Protein AF-A0A832GW85-F1 (afdb_monomer_lite)

pLDDT: mean 90.58, std 8.76, range [36.03, 98.5]

Structure (mmCIF, N/CA/C/O backbone):
data_AF-A0A832GW85-F1
#
_entry.id   AF-A0A832GW85-F1
#
loop_
_atom_site.group_PDB
_atom_site.id
_atom_site.type_symbol
_atom_site.label_atom_id
_atom_site.label_alt_id
_atom_site.label_comp_id
_atom_site.label_asym_id
_atom_site.label_entity_id
_atom_site.label_seq_id
_atom_site.pdbx_PDB_ins_code
_atom_site.Cartn_x
_atom_site.Cartn_y
_atom_site.Cartn_z
_atom_site.occupancy
_atom_site.B_iso_or_equiv
_atom_site.auth_seq_id
_atom_site.auth_comp_id
_atom_site.auth_asym_id
_atom_site.auth_atom_id
_atom_site.pdbx_PDB_model_num
ATOM 1 N N . MET A 1 1 ? -19.055 -14.641 -0.182 1.00 70.56 1 MET A N 1
ATOM 2 C CA . MET A 1 1 ? -17.658 -14.665 0.266 1.00 70.56 1 MET A CA 1
ATOM 3 C C . MET A 1 1 ? -16.767 -14.085 -0.813 1.00 70.56 1 MET A C 1
ATOM 5 O O . MET A 1 1 ? -16.588 -14.715 -1.852 1.00 70.56 1 MET A O 1
ATOM 9 N N . LYS A 1 2 ? -16.262 -12.866 -0.607 1.00 87.75 2 LYS A N 1
ATOM 10 C CA . LYS A 1 2 ? -15.320 -12.227 -1.538 1.00 87.75 2 LYS A CA 1
ATOM 11 C C . LYS A 1 2 ? -13.900 -12.732 -1.249 1.00 87.75 2 LYS A C 1
ATOM 13 O O . LYS A 1 2 ? -13.371 -12.476 -0.167 1.00 87.75 2 LYS A O 1
ATOM 18 N N . ARG A 1 3 ? -13.300 -13.453 -2.202 1.00 92.88 3 ARG A N 1
ATOM 19 C CA . ARG A 1 3 ? -11.938 -14.012 -2.124 1.00 92.88 3 ARG A CA 1
ATOM 20 C C . ARG A 1 3 ? -11.048 -13.356 -3.175 1.00 92.88 3 ARG A C 1
ATOM 22 O O . ARG A 1 3 ? -11.489 -13.171 -4.303 1.00 92.88 3 ARG A O 1
ATOM 29 N N . ALA A 1 4 ? -9.798 -13.066 -2.837 1.00 94.50 4 ALA A N 1
ATOM 30 C CA . ALA A 1 4 ? -8.800 -12.541 -3.760 1.00 94.50 4 ALA A CA 1
ATOM 31 C C . ALA A 1 4 ? -7.525 -13.373 -3.676 1.00 94.50 4 ALA A C 1
ATOM 33 O O . ALA A 1 4 ? -7.127 -13.809 -2.593 1.00 94.50 4 ALA A O 1
ATOM 34 N N . VAL A 1 5 ? -6.873 -13.568 -4.819 1.00 94.75 5 VAL A N 1
ATOM 35 C CA . VAL A 1 5 ? -5.556 -14.204 -4.888 1.00 94.75 5 VAL A CA 1
ATOM 36 C C . VAL A 1 5 ? -4.570 -13.194 -5.438 1.00 94.75 5 VAL A C 1
ATOM 38 O O . VAL A 1 5 ? -4.743 -12.690 -6.547 1.00 94.75 5 VAL A O 1
ATOM 41 N N . VAL A 1 6 ? -3.544 -12.889 -4.650 1.00 94.94 6 VAL A N 1
ATOM 42 C CA . VAL A 1 6 ? -2.533 -11.890 -4.979 1.00 94.94 6 VAL A CA 1
ATOM 43 C C . VAL A 1 6 ? -1.214 -12.585 -5.264 1.00 94.94 6 VAL A C 1
ATOM 45 O O . VAL A 1 6 ? -0.703 -13.292 -4.403 1.00 94.94 6 VAL A O 1
ATOM 48 N N . GLY A 1 7 ? -0.639 -12.346 -6.438 1.00 93.00 7 GLY A N 1
ATOM 49 C CA . GLY A 1 7 ? 0.708 -12.806 -6.777 1.00 93.00 7 GLY A CA 1
ATOM 50 C C . GLY A 1 7 ? 1.582 -11.676 -7.295 1.00 93.00 7 GLY A C 1
ATOM 51 O O . GLY A 1 7 ? 1.091 -10.677 -7.822 1.00 93.00 7 GLY A O 1
ATOM 52 N N . VAL A 1 8 ? 2.896 -11.832 -7.153 1.00 92.44 8 VAL A N 1
ATOM 53 C CA . VAL A 1 8 ? 3.874 -10.898 -7.722 1.00 92.44 8 VAL A CA 1
ATOM 54 C C . VAL A 1 8 ? 4.277 -11.368 -9.110 1.00 92.44 8 VAL A C 1
ATOM 56 O O . VAL A 1 8 ? 4.759 -12.489 -9.281 1.00 92.44 8 VAL A O 1
ATOM 59 N N . LEU A 1 9 ? 4.128 -10.483 -10.089 1.00 89.69 9 LEU A N 1
ATOM 60 C CA . LEU A 1 9 ? 4.504 -10.734 -11.468 1.00 89.69 9 LEU A CA 1
ATOM 61 C C . LEU A 1 9 ? 6.018 -10.575 -11.650 1.00 89.69 9 LEU A C 1
ATOM 63 O O . LEU A 1 9 ? 6.611 -9.565 -11.266 1.00 89.69 9 LEU A O 1
ATOM 67 N N . GLY A 1 10 ? 6.637 -11.596 -12.237 1.00 86.81 10 GLY A N 1
ATOM 68 C CA . GLY A 1 10 ? 8.021 -11.565 -12.692 1.00 86.81 10 GLY A CA 1
ATOM 69 C C . GLY A 1 10 ? 8.113 -11.083 -14.138 1.00 86.81 10 GLY A C 1
ATOM 70 O O . GLY A 1 10 ? 7.294 -10.289 -14.603 1.00 86.81 10 GLY A O 1
ATOM 71 N N . ARG A 1 11 ? 9.113 -11.580 -14.871 1.00 85.00 11 ARG A N 1
ATOM 72 C CA . ARG A 1 11 ? 9.184 -11.353 -16.319 1.00 85.00 11 ARG A CA 1
ATOM 73 C C . ARG A 1 11 ? 7.939 -11.933 -16.990 1.00 85.00 11 ARG A C 1
ATOM 75 O O . ARG A 1 11 ? 7.465 -12.973 -16.570 1.00 85.00 11 ARG A O 1
ATOM 82 N N . LEU A 1 12 ? 7.419 -11.267 -18.019 1.00 79.00 12 LEU A N 1
ATOM 83 C CA . LEU A 1 12 ? 6.172 -11.664 -18.690 1.00 79.00 12 LEU A CA 1
ATOM 84 C C . LEU A 1 12 ? 6.321 -12.914 -19.578 1.00 79.00 12 LEU A C 1
ATOM 86 O O . LEU A 1 12 ? 5.323 -13.479 -20.015 1.00 79.00 12 LEU A O 1
ATOM 90 N N . ASP A 1 13 ? 7.553 -13.325 -19.864 1.00 77.44 13 ASP A N 1
ATOM 91 C CA . ASP A 1 13 ? 7.911 -14.514 -20.626 1.00 77.44 13 ASP A CA 1
ATOM 92 C C . ASP A 1 13 ? 8.259 -15.699 -19.708 1.00 77.44 13 ASP A C 1
ATOM 94 O O . ASP A 1 13 ? 8.599 -15.535 -18.540 1.00 77.44 13 ASP A O 1
ATOM 98 N N . GLY A 1 14 ? 8.181 -16.920 -20.246 1.00 77.75 14 GLY A N 1
ATOM 99 C CA . GLY A 1 14 ? 8.647 -18.130 -19.555 1.00 77.75 14 GLY A CA 1
ATOM 100 C C . GLY A 1 14 ? 7.620 -18.844 -18.671 1.00 77.75 14 GLY A C 1
ATOM 101 O O . GLY A 1 14 ? 7.932 -19.903 -18.134 1.00 77.75 14 GLY A O 1
ATOM 102 N N . TYR A 1 15 ? 6.391 -18.334 -18.554 1.00 84.44 15 TYR A N 1
ATOM 103 C CA . TYR A 1 15 ? 5.314 -19.051 -17.868 1.00 84.44 15 TYR A CA 1
ATOM 104 C C . TYR A 1 15 ? 4.695 -20.125 -18.769 1.00 84.44 15 TYR A C 1
ATOM 106 O O . TYR A 1 15 ? 4.048 -19.813 -19.773 1.00 84.44 15 TYR A O 1
ATOM 114 N N . ALA A 1 16 ? 4.871 -21.391 -18.396 1.00 85.94 16 ALA A N 1
ATOM 115 C CA . ALA A 1 16 ? 4.188 -22.517 -19.021 1.00 85.94 16 ALA A CA 1
ATOM 116 C C . ALA A 1 16 ? 2.797 -22.731 -18.401 1.00 85.94 16 ALA A C 1
ATOM 118 O O . ALA A 1 16 ? 2.559 -22.379 -17.249 1.00 85.94 16 ALA A O 1
ATOM 119 N N . GLU A 1 17 ? 1.880 -23.327 -19.164 1.00 89.50 17 GLU A N 1
ATOM 120 C CA . GLU A 1 17 ? 0.622 -23.840 -18.610 1.00 89.50 17 GLU A CA 1
ATOM 121 C C . GLU A 1 17 ? 0.911 -24.949 -17.593 1.00 89.50 17 GLU A C 1
ATOM 123 O O . GLU A 1 17 ? 1.606 -25.918 -17.907 1.00 89.50 17 GLU A O 1
ATOM 128 N N . ALA A 1 18 ? 0.357 -24.813 -16.391 1.00 91.44 18 ALA A N 1
ATOM 129 C CA . ALA A 1 18 ? 0.528 -25.749 -15.293 1.00 91.44 18 ALA A CA 1
ATOM 130 C C . ALA A 1 18 ? -0.828 -26.152 -14.694 1.00 91.44 18 ALA A C 1
ATOM 132 O O . ALA A 1 18 ? -1.824 -25.431 -14.793 1.00 91.44 18 ALA A O 1
ATOM 133 N N . VAL A 1 19 ? -0.858 -27.327 -14.067 1.00 93.50 19 VAL A N 1
ATOM 134 C CA . VAL A 1 19 ? -1.974 -27.804 -13.247 1.00 93.50 19 VAL A CA 1
ATOM 135 C C . VAL A 1 19 ? -1.586 -27.620 -11.786 1.00 93.50 19 VAL A C 1
ATOM 137 O O . VAL A 1 19 ? -0.684 -28.292 -11.291 1.00 93.50 19 VAL A O 1
ATOM 140 N N . TYR A 1 20 ? -2.259 -26.713 -11.097 1.00 93.75 20 TYR A N 1
ATOM 141 C CA . TYR A 1 20 ? -2.115 -26.492 -9.666 1.00 93.75 20 TYR A CA 1
ATOM 142 C C . TYR A 1 20 ? -3.126 -27.357 -8.924 1.00 93.75 20 TYR A C 1
ATOM 144 O O . TYR A 1 20 ? -4.322 -27.279 -9.194 1.00 93.75 20 TYR A O 1
ATOM 152 N N . GLU A 1 21 ? -2.653 -28.177 -7.996 1.00 94.31 21 GLU A N 1
ATOM 153 C CA . GLU A 1 21 ? -3.508 -28.952 -7.106 1.00 94.31 21 GLU A CA 1
ATOM 154 C C . GLU A 1 21 ? -3.624 -28.226 -5.765 1.00 94.31 21 GLU A C 1
ATOM 156 O O . GLU A 1 21 ? -2.653 -28.166 -5.011 1.00 94.31 21 GLU A O 1
ATOM 161 N N . VAL A 1 22 ? -4.790 -27.644 -5.481 1.00 93.00 22 VAL A N 1
ATOM 162 C CA . VAL A 1 22 ? -5.058 -26.876 -4.256 1.00 93.00 22 VAL A CA 1
ATOM 163 C C . VAL A 1 22 ? -6.169 -27.572 -3.482 1.00 93.00 22 VAL A C 1
ATOM 165 O O . VAL A 1 22 ? -7.267 -27.744 -3.999 1.00 93.00 22 VAL A O 1
ATOM 168 N N . GLU A 1 23 ? -5.884 -28.015 -2.253 1.00 89.50 23 GLU A N 1
ATOM 169 C CA . GLU A 1 23 ? -6.865 -28.703 -1.389 1.00 89.50 23 GLU A CA 1
ATOM 170 C C . GLU A 1 23 ? -7.596 -29.873 -2.100 1.00 89.50 23 GLU A C 1
ATOM 172 O O . GLU A 1 23 ? -8.789 -30.102 -1.906 1.00 89.50 23 GLU A O 1
ATOM 177 N N . GLY A 1 24 ? -6.875 -30.615 -2.954 1.00 89.12 24 GLY A N 1
ATOM 178 C CA . GLY A 1 24 ? -7.396 -31.762 -3.711 1.00 89.12 24 GLY A CA 1
ATOM 179 C C . GLY A 1 24 ? -8.185 -31.412 -4.980 1.00 89.12 24 GLY A C 1
ATOM 180 O O . GLY A 1 24 ? -8.750 -32.307 -5.608 1.00 89.12 24 GLY A O 1
ATOM 181 N N . ARG A 1 25 ? -8.234 -30.134 -5.379 1.00 92.06 25 ARG A N 1
ATOM 182 C CA . ARG A 1 25 ? -8.852 -29.670 -6.631 1.00 92.06 25 ARG A CA 1
ATOM 183 C C . ARG A 1 25 ? -7.801 -29.242 -7.641 1.00 92.06 25 ARG A C 1
ATOM 185 O O . ARG A 1 25 ? -6.748 -28.732 -7.275 1.00 92.06 25 ARG A O 1
ATOM 192 N N . GLU A 1 26 ? -8.096 -29.449 -8.919 1.00 93.81 26 GLU A N 1
ATOM 193 C CA . GLU A 1 26 ? -7.209 -29.078 -10.019 1.00 93.81 26 GLU A CA 1
ATOM 194 C C . GLU A 1 26 ? -7.601 -27.739 -10.633 1.00 93.81 26 GLU A C 1
ATOM 196 O O . GLU A 1 26 ? -8.739 -27.541 -11.054 1.00 93.81 26 GLU A O 1
ATOM 201 N N . HIS A 1 27 ? -6.615 -26.862 -10.785 1.00 92.94 27 HIS A N 1
ATOM 202 C CA . HIS A 1 27 ? -6.770 -25.561 -11.420 1.00 92.94 27 HIS A CA 1
ATOM 203 C C . HIS A 1 27 ? -5.712 -25.414 -12.500 1.00 92.94 27 HIS A C 1
ATOM 205 O O . HIS A 1 27 ? -4.531 -25.662 -12.264 1.00 92.94 27 HIS A O 1
ATOM 211 N N . ARG A 1 28 ? -6.120 -25.009 -13.700 1.00 91.69 28 ARG A N 1
ATOM 212 C CA . ARG A 1 28 ? -5.204 -24.856 -14.832 1.00 91.69 28 ARG A CA 1
ATOM 213 C C . ARG A 1 28 ? -4.932 -23.390 -15.103 1.00 91.69 28 ARG A C 1
ATOM 215 O O . ARG A 1 28 ? -5.855 -22.578 -15.105 1.00 91.69 28 ARG A O 1
ATOM 222 N N . GLY A 1 29 ? -3.670 -23.068 -15.334 1.00 89.94 29 GLY A N 1
ATOM 223 C CA . GLY A 1 29 ? -3.264 -21.747 -15.780 1.00 89.94 29 GLY A CA 1
ATOM 224 C C . GLY A 1 29 ? -1.755 -21.569 -15.741 1.00 89.94 29 GLY A C 1
ATOM 225 O O . GLY A 1 29 ? -1.012 -22.419 -15.256 1.00 89.94 29 GLY A O 1
ATOM 226 N N . ARG A 1 30 ? -1.294 -20.424 -16.238 1.00 89.44 30 ARG A N 1
ATOM 227 C CA . ARG A 1 30 ? 0.134 -20.056 -16.248 1.00 89.44 30 ARG A CA 1
ATOM 228 C C . ARG A 1 30 ? 0.640 -19.447 -14.942 1.00 89.44 30 ARG A C 1
ATOM 230 O O . ARG A 1 30 ? 1.842 -19.346 -14.728 1.00 89.44 30 ARG A O 1
ATOM 237 N N . LEU A 1 31 ? -0.285 -18.966 -14.118 1.00 90.12 31 LEU A N 1
ATOM 238 C CA . LEU A 1 31 ? -0.034 -18.317 -12.837 1.00 90.12 31 LEU A CA 1
ATOM 239 C C . LEU A 1 31 ? -1.110 -18.776 -11.861 1.00 90.12 31 LEU A C 1
ATOM 241 O O . LEU A 1 31 ? -2.289 -18.795 -12.224 1.00 90.12 31 LEU A O 1
ATOM 245 N N . LEU A 1 32 ? -0.730 -19.068 -10.619 1.00 90.94 32 LEU A N 1
ATOM 246 C CA . LEU A 1 32 ? -1.674 -19.524 -9.602 1.00 90.94 32 LEU A CA 1
ATOM 247 C C . LEU A 1 32 ? -2.826 -18.523 -9.357 1.00 90.94 32 LEU A C 1
ATOM 249 O O . LEU A 1 32 ? -3.975 -18.967 -9.359 1.00 90.94 32 LEU A O 1
ATOM 253 N N . PRO A 1 33 ? -2.597 -17.193 -9.234 1.00 92.50 33 PRO A N 1
ATOM 254 C CA . PRO A 1 33 ? -3.690 -16.229 -9.108 1.00 92.50 33 PRO A CA 1
ATOM 255 C C . PRO A 1 33 ? -4.710 -16.306 -10.243 1.00 92.50 33 PRO A C 1
ATOM 257 O O . PRO A 1 33 ? -5.908 -16.200 -10.001 1.00 92.50 33 PRO A O 1
ATOM 260 N N . LEU A 1 34 ? -4.247 -16.527 -11.476 1.00 91.38 34 LEU A N 1
ATOM 261 C CA . LEU A 1 34 ? -5.120 -16.634 -12.645 1.00 91.38 34 LEU A CA 1
ATOM 262 C C . LEU A 1 34 ? -5.850 -17.979 -12.691 1.00 91.38 34 LEU A C 1
ATOM 264 O O . LEU A 1 34 ? -7.020 -18.017 -13.057 1.00 91.38 34 LEU A O 1
ATOM 268 N N . ALA A 1 35 ? -5.189 -19.067 -12.292 1.00 91.00 35 ALA A N 1
ATOM 269 C CA . ALA A 1 35 ? -5.801 -20.390 -12.225 1.00 91.00 35 ALA A CA 1
ATOM 270 C C . ALA A 1 35 ? -6.932 -20.439 -11.181 1.00 91.00 35 ALA A C 1
ATOM 272 O O . ALA A 1 35 ? -8.002 -20.983 -11.445 1.00 91.00 35 ALA A O 1
ATOM 273 N N . LEU A 1 36 ? -6.728 -19.813 -10.016 1.00 89.38 36 LEU A N 1
ATOM 274 C CA . LEU A 1 36 ? -7.733 -19.742 -8.950 1.00 89.38 36 LEU A CA 1
ATOM 275 C C . LEU A 1 36 ? -8.872 -18.754 -9.247 1.00 89.38 36 LEU A C 1
ATOM 277 O O . LEU A 1 36 ? -9.948 -18.869 -8.659 1.00 89.38 36 LEU A O 1
ATOM 281 N N . ALA A 1 37 ? -8.686 -17.824 -10.187 1.00 85.94 37 ALA A N 1
ATOM 282 C CA . ALA A 1 37 ? -9.747 -16.910 -10.604 1.00 85.94 37 ALA A CA 1
ATOM 283 C C . ALA A 1 37 ? -10.946 -17.623 -11.245 1.00 85.94 37 ALA A C 1
ATOM 285 O O . ALA A 1 37 ? -12.078 -17.150 -11.146 1.00 85.94 37 ALA A O 1
ATOM 286 N N . ALA A 1 38 ? -10.716 -18.787 -11.862 1.00 75.06 38 ALA A N 1
ATOM 287 C CA . ALA A 1 38 ? -11.771 -19.607 -12.454 1.00 75.06 38 ALA A CA 1
ATOM 288 C C . ALA A 1 38 ? -12.811 -20.095 -11.423 1.00 75.06 38 ALA A C 1
ATOM 290 O O . ALA A 1 38 ? -13.932 -20.420 -11.801 1.00 75.06 38 ALA A O 1
ATOM 291 N N . GLU A 1 39 ? -12.474 -20.095 -10.129 1.00 76.00 39 GLU A N 1
ATOM 292 C CA . GLU A 1 39 ? -13.384 -20.459 -9.035 1.00 76.00 39 GLU A CA 1
ATOM 293 C C . GLU A 1 39 ? -14.040 -19.249 -8.348 1.00 76.00 39 GLU A C 1
ATOM 295 O O . GLU A 1 39 ? -14.556 -19.354 -7.236 1.00 76.00 39 GLU A O 1
ATOM 300 N N . GLY A 1 40 ? -14.025 -18.082 -8.997 1.00 82.56 40 GLY A N 1
ATOM 301 C CA . GLY A 1 40 ? -14.671 -16.872 -8.487 1.00 82.56 40 GLY A CA 1
ATOM 302 C C . GLY A 1 40 ? -13.815 -16.053 -7.521 1.00 82.56 40 GLY A C 1
ATOM 303 O O . GLY A 1 40 ? -14.327 -15.115 -6.910 1.00 82.56 40 GLY A O 1
ATOM 304 N N . ALA A 1 41 ? -12.522 -16.369 -7.385 1.00 89.12 41 ALA A N 1
ATOM 305 C CA . ALA A 1 41 ? -11.583 -15.481 -6.713 1.00 89.12 41 ALA A CA 1
ATOM 306 C C . ALA A 1 41 ? -11.188 -14.310 -7.628 1.00 89.12 41 ALA A C 1
ATOM 308 O O . ALA A 1 41 ? -11.036 -14.473 -8.835 1.00 89.12 41 ALA A O 1
ATOM 309 N N . GLU A 1 42 ? -10.975 -13.127 -7.063 1.00 92.44 42 GLU A N 1
ATOM 310 C CA . GLU A 1 42 ? -10.472 -11.970 -7.800 1.00 92.44 42 GLU A CA 1
ATOM 311 C C . GLU A 1 42 ? -8.944 -12.084 -7.976 1.00 92.44 42 GLU A C 1
ATOM 313 O O . GLU A 1 42 ? -8.213 -12.057 -6.978 1.00 92.44 42 GLU A O 1
ATOM 318 N N . PRO A 1 43 ? -8.424 -12.217 -9.213 1.00 93.44 43 PRO A N 1
ATOM 319 C CA . PRO A 1 43 ? -6.989 -12.262 -9.444 1.00 93.44 43 PRO A CA 1
ATOM 320 C C . PRO A 1 43 ? -6.398 -10.858 -9.376 1.00 93.44 43 PRO A C 1
ATOM 322 O O . PRO A 1 43 ? -6.779 -9.962 -10.139 1.00 93.44 43 PRO A O 1
ATOM 325 N N . LEU A 1 44 ? -5.405 -10.691 -8.510 1.00 94.50 44 LEU A N 1
ATOM 326 C CA . LEU A 1 44 ? -4.641 -9.463 -8.387 1.00 94.50 44 LEU A CA 1
ATOM 327 C C . LEU A 1 44 ? -3.159 -9.748 -8.623 1.00 94.50 44 LEU A C 1
ATOM 329 O O . LEU A 1 44 ? -2.562 -10.633 -8.014 1.00 94.50 44 LEU A O 1
ATOM 333 N N . LEU A 1 45 ? -2.553 -8.979 -9.519 1.00 94.00 45 LEU A N 1
ATOM 334 C CA . LEU A 1 45 ? -1.146 -9.100 -9.865 1.00 94.00 45 LEU A CA 1
ATOM 335 C C . LEU A 1 45 ? -0.407 -7.833 -9.453 1.00 94.00 45 LEU A C 1
ATOM 337 O O . LEU A 1 45 ? -0.705 -6.737 -9.925 1.00 94.00 45 LEU A O 1
ATOM 341 N N . VAL A 1 46 ? 0.585 -7.996 -8.586 1.00 94.69 46 VAL A N 1
ATOM 342 C CA . VAL A 1 46 ? 1.526 -6.936 -8.234 1.00 94.69 46 VAL A CA 1
ATOM 343 C C . VAL A 1 46 ? 2.630 -6.931 -9.283 1.00 94.69 46 VAL A C 1
ATOM 345 O O . VAL A 1 46 ? 3.444 -7.850 -9.336 1.00 94.69 46 VAL A O 1
ATOM 348 N N . ALA A 1 47 ? 2.650 -5.910 -10.131 1.00 93.88 47 ALA A N 1
ATOM 349 C CA . ALA A 1 47 ? 3.602 -5.763 -11.220 1.00 93.88 47 ALA A CA 1
ATOM 350 C C . ALA A 1 47 ? 4.651 -4.694 -10.871 1.00 93.88 47 ALA A C 1
ATOM 352 O O . ALA A 1 47 ? 4.307 -3.519 -10.738 1.00 93.88 47 ALA A O 1
ATOM 353 N N . PRO A 1 48 ? 5.931 -5.059 -10.712 1.00 94.50 48 PRO A N 1
ATOM 354 C CA . PRO A 1 48 ? 6.987 -4.087 -10.458 1.00 94.50 48 PRO A CA 1
ATOM 355 C C . PRO A 1 48 ? 7.155 -3.074 -11.593 1.00 94.50 48 PRO A C 1
ATOM 357 O O . PRO A 1 48 ? 7.122 -3.447 -12.767 1.00 94.50 48 PRO A O 1
ATOM 360 N N . GLU A 1 49 ? 7.457 -1.814 -11.264 1.00 94.75 49 GLU A N 1
ATOM 361 C CA . GLU A 1 49 ? 7.797 -0.796 -12.271 1.00 94.75 49 GLU A CA 1
ATOM 362 C C . GLU A 1 49 ? 8.991 -1.196 -13.137 1.00 94.75 49 GLU A C 1
ATOM 364 O O . GLU A 1 49 ? 9.097 -0.771 -14.285 1.00 94.75 49 GLU A O 1
ATOM 369 N N . SER A 1 50 ? 9.878 -2.045 -12.615 1.00 93.44 50 SER A N 1
ATOM 370 C CA . SER A 1 50 ? 11.022 -2.559 -13.360 1.00 93.44 50 SER A CA 1
ATOM 371 C C . SER A 1 50 ? 10.634 -3.359 -14.599 1.00 93.44 50 SER A C 1
ATOM 373 O O . SER A 1 50 ? 11.435 -3.438 -15.525 1.00 93.44 50 SER A O 1
ATOM 375 N N . LEU A 1 51 ? 9.400 -3.868 -14.691 1.00 93.38 51 LEU A N 1
ATOM 376 C CA . LEU A 1 51 ? 8.886 -4.484 -15.916 1.00 93.38 51 LEU A CA 1
ATOM 377 C C . LEU A 1 51 ? 8.748 -3.489 -17.076 1.00 93.38 51 LEU A C 1
ATOM 379 O O . LEU A 1 51 ? 8.587 -3.922 -18.216 1.00 93.38 51 LEU A O 1
ATOM 383 N N . ALA A 1 52 ? 8.888 -2.180 -16.833 1.00 92.88 52 ALA A N 1
ATOM 384 C CA . ALA A 1 52 ? 8.985 -1.170 -17.882 1.00 92.88 52 ALA A CA 1
ATOM 385 C C . ALA A 1 52 ? 10.093 -1.485 -18.904 1.00 92.88 52 ALA A C 1
ATOM 387 O O . ALA A 1 52 ? 9.874 -1.283 -20.096 1.00 92.88 52 ALA A O 1
ATOM 388 N N . VAL A 1 53 ? 11.219 -2.077 -18.473 1.00 92.62 53 VAL A N 1
ATOM 389 C CA . VAL A 1 53 ? 12.332 -2.469 -19.370 1.00 92.62 53 VAL A CA 1
ATOM 390 C C . VAL A 1 53 ? 11.960 -3.563 -20.374 1.00 92.62 53 VAL A C 1
ATOM 392 O O . VAL A 1 53 ? 12.689 -3.787 -21.334 1.00 92.62 53 VAL A O 1
ATOM 395 N N . LEU A 1 54 ? 10.848 -4.266 -20.139 1.00 89.19 54 LEU A N 1
ATOM 396 C CA . LEU A 1 54 ? 10.259 -5.264 -21.039 1.00 89.19 54 LEU A CA 1
ATOM 397 C C . LEU A 1 54 ? 8.965 -4.745 -21.689 1.00 89.19 54 LEU A C 1
ATOM 399 O O . LEU A 1 54 ? 8.433 -5.328 -22.641 1.00 89.19 54 LEU A O 1
ATOM 403 N N . ALA A 1 55 ? 8.390 -3.680 -21.129 1.00 89.12 55 ALA A N 1
ATOM 404 C CA . ALA A 1 55 ? 7.135 -3.124 -21.591 1.00 89.12 55 ALA A CA 1
ATOM 405 C C . ALA A 1 55 ? 7.329 -2.181 -22.787 1.00 89.12 55 ALA A C 1
ATOM 407 O O . ALA A 1 55 ? 6.512 -2.238 -23.708 1.00 89.12 55 ALA A O 1
ATOM 408 N N . TYR A 1 56 ? 8.409 -1.398 -22.778 1.00 92.12 56 TYR A N 1
ATOM 409 C CA . TYR A 1 56 ? 8.693 -0.323 -23.734 1.00 92.12 56 TYR A CA 1
ATOM 410 C C . TYR A 1 56 ? 9.935 -0.598 -24.587 1.00 92.12 56 TYR A C 1
ATOM 412 O O . TYR A 1 56 ? 10.776 -1.435 -24.234 1.00 92.12 56 TYR A O 1
ATOM 420 N N . GLY A 1 57 ? 10.029 0.098 -25.724 1.00 92.81 57 GLY A N 1
ATOM 421 C CA . GLY A 1 57 ? 11.154 -0.017 -26.651 1.00 92.81 57 GLY A CA 1
ATOM 422 C C . GLY A 1 57 ? 12.373 0.794 -26.215 1.00 92.81 57 GLY A C 1
ATOM 423 O O . GLY A 1 57 ? 13.498 0.380 -26.483 1.00 92.81 57 GLY A O 1
ATOM 424 N N . SER A 1 58 ? 12.162 1.906 -25.506 1.00 96.38 58 SER A N 1
ATOM 425 C CA . SER A 1 58 ? 13.226 2.816 -25.070 1.00 96.38 58 SER A CA 1
ATOM 426 C C . SER A 1 58 ? 13.017 3.362 -23.652 1.00 96.38 58 SER A C 1
ATOM 428 O O . SER A 1 58 ? 11.935 3.252 -23.066 1.00 96.38 58 SER A O 1
ATOM 430 N N . ALA A 1 59 ? 14.076 3.959 -23.094 1.00 96.75 59 ALA A N 1
ATOM 431 C CA . ALA A 1 59 ? 14.036 4.593 -21.778 1.00 96.75 59 ALA A CA 1
ATOM 432 C C . ALA A 1 59 ? 13.152 5.850 -21.771 1.00 96.75 59 ALA A C 1
ATOM 434 O O . ALA A 1 59 ? 12.497 6.127 -20.769 1.00 96.75 59 ALA A O 1
ATOM 435 N N . GLU A 1 60 ? 13.104 6.581 -22.884 1.00 96.50 60 GLU A N 1
ATOM 436 C CA . GLU A 1 60 ? 12.307 7.793 -23.072 1.00 96.50 60 GLU A CA 1
ATOM 437 C C . GLU A 1 60 ? 10.806 7.490 -23.026 1.00 96.50 60 GLU A C 1
ATOM 439 O O . GLU A 1 60 ? 10.074 8.126 -22.268 1.00 96.50 60 GLU A O 1
ATOM 444 N N . GLU A 1 61 ? 10.355 6.463 -23.757 1.00 95.44 61 GLU A N 1
ATOM 445 C CA . GLU A 1 61 ? 8.957 6.012 -23.727 1.00 95.44 61 GLU A CA 1
ATOM 446 C C . GLU A 1 61 ? 8.540 5.577 -22.314 1.00 95.44 61 GLU A C 1
ATOM 448 O O . GLU A 1 61 ? 7.456 5.909 -21.827 1.00 95.44 61 GLU A O 1
ATOM 453 N N . ALA A 1 62 ? 9.422 4.843 -21.629 1.00 95.25 62 ALA A N 1
ATOM 454 C CA . ALA A 1 62 ? 9.176 4.388 -20.269 1.00 95.25 62 ALA A CA 1
ATOM 455 C C . ALA A 1 62 ? 9.140 5.546 -19.258 1.00 95.25 62 ALA A C 1
ATOM 457 O O . ALA A 1 62 ? 8.302 5.533 -18.353 1.00 95.25 62 ALA A O 1
ATOM 458 N N . ALA A 1 63 ? 10.023 6.539 -19.403 1.00 96.00 63 ALA A N 1
ATOM 459 C CA . ALA A 1 63 ? 10.042 7.738 -18.572 1.00 96.00 63 ALA A CA 1
ATOM 460 C C . ALA A 1 63 ? 8.727 8.515 -18.701 1.00 96.00 63 ALA A C 1
ATOM 462 O O . ALA A 1 63 ? 8.070 8.783 -17.694 1.00 96.00 63 ALA A O 1
ATOM 463 N N . GLU A 1 64 ? 8.293 8.777 -19.935 1.00 94.50 64 GLU A N 1
ATOM 464 C CA . GLU A 1 64 ? 7.037 9.473 -20.217 1.00 94.50 64 GLU A CA 1
ATOM 465 C C . GLU A 1 64 ? 5.836 8.729 -19.611 1.00 94.50 64 GLU A C 1
ATOM 467 O O . GLU A 1 64 ? 4.971 9.329 -18.964 1.00 94.50 64 GLU A O 1
ATOM 472 N N . ALA A 1 65 ? 5.800 7.401 -19.747 1.00 93.56 65 ALA A N 1
ATOM 473 C CA . ALA A 1 65 ? 4.747 6.583 -19.160 1.00 93.56 65 ALA A CA 1
ATOM 474 C C . ALA A 1 65 ? 4.748 6.597 -17.620 1.00 93.56 65 ALA A C 1
ATOM 476 O O . ALA A 1 65 ? 3.676 6.552 -17.009 1.00 93.56 65 ALA A O 1
ATOM 477 N N . LEU A 1 66 ? 5.917 6.652 -16.977 1.00 92.56 66 LEU A N 1
ATOM 478 C CA . LEU A 1 66 ? 6.044 6.737 -15.516 1.00 92.56 66 LEU A CA 1
ATOM 479 C C . LEU A 1 66 ? 5.618 8.101 -14.962 1.00 92.56 66 LEU A C 1
ATOM 481 O O . LEU A 1 66 ? 5.094 8.170 -13.844 1.00 92.56 66 LEU A O 1
ATOM 485 N N . GLU A 1 67 ? 5.838 9.174 -15.717 1.00 90.38 67 GLU A N 1
ATOM 486 C CA . GLU A 1 67 ? 5.410 10.527 -15.352 1.00 90.38 67 GLU A CA 1
ATOM 487 C C . GLU A 1 67 ? 3.906 10.718 -15.552 1.00 90.38 67 GLU A C 1
ATOM 489 O O . GLU A 1 67 ? 3.229 11.253 -14.676 1.00 90.38 67 GLU A O 1
ATOM 494 N N . ARG A 1 68 ? 3.358 10.214 -16.665 1.00 89.06 68 ARG A N 1
ATOM 495 C CA . ARG A 1 68 ? 1.931 10.347 -17.013 1.00 89.06 68 ARG A CA 1
ATOM 496 C C . ARG A 1 68 ? 1.026 9.283 -16.385 1.00 89.06 68 ARG A C 1
ATOM 498 O O . ARG A 1 68 ? -0.184 9.317 -16.584 1.00 89.06 68 ARG A O 1
ATOM 505 N N . GLY A 1 69 ? 1.589 8.313 -15.662 1.00 85.25 69 GLY A N 1
ATOM 506 C CA . GLY A 1 69 ? 0.834 7.207 -15.059 1.00 85.25 69 GLY A CA 1
ATOM 507 C C . GLY A 1 69 ? 0.343 6.147 -16.059 1.00 85.25 69 GLY A C 1
ATOM 508 O O . GLY A 1 69 ? -0.520 5.337 -15.727 1.00 85.25 69 GLY A O 1
ATOM 509 N N . GLY A 1 70 ? 0.899 6.107 -17.273 1.00 87.06 70 GLY A N 1
ATOM 510 C CA . GLY A 1 70 ? 0.520 5.162 -18.333 1.00 87.06 70 GLY A CA 1
ATOM 511 C C . GLY A 1 70 ? 0.979 3.717 -18.095 1.00 87.06 70 GLY A C 1
ATOM 512 O O . GLY A 1 70 ? 0.456 2.786 -18.712 1.00 87.06 70 GLY A O 1
ATOM 513 N N . LEU A 1 71 ? 1.924 3.497 -17.173 1.00 89.56 71 LEU A N 1
ATOM 514 C CA . LEU A 1 71 ? 2.514 2.178 -16.935 1.00 89.56 71 LEU A CA 1
ATOM 515 C C . LEU A 1 71 ? 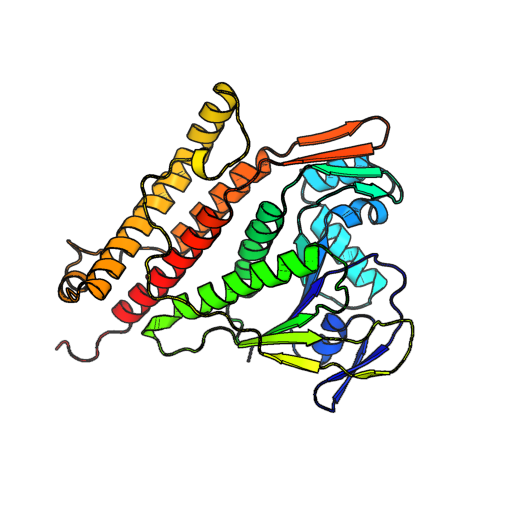1.493 1.120 -16.484 1.00 89.56 71 LEU A C 1
ATOM 517 O O . LEU A 1 71 ? 1.553 -0.015 -16.954 1.00 89.56 71 LEU A O 1
ATOM 521 N N . SER A 1 72 ? 0.538 1.482 -15.622 1.00 89.38 72 SER A N 1
ATOM 522 C CA . SER A 1 72 ? -0.491 0.543 -15.149 1.00 89.38 72 SER A CA 1
ATOM 523 C C . SER A 1 72 ? -1.354 0.015 -16.301 1.00 89.38 72 SER A C 1
ATOM 525 O O . SER A 1 72 ? -1.572 -1.194 -16.422 1.00 89.38 72 SER A O 1
ATOM 527 N N . GLY A 1 73 ? -1.768 0.903 -17.213 1.00 89.75 73 GLY A N 1
ATOM 528 C CA . GLY A 1 73 ? -2.531 0.533 -18.406 1.00 89.75 73 GLY A CA 1
ATOM 529 C C . GLY A 1 73 ? -1.734 -0.368 -19.350 1.00 89.75 73 GLY A C 1
ATOM 530 O O . GLY A 1 73 ? -2.245 -1.396 -19.798 1.00 89.75 73 GLY A O 1
ATOM 531 N N . ALA A 1 74 ? -0.462 -0.038 -19.592 1.00 90.38 74 ALA A N 1
ATOM 532 C CA . ALA A 1 74 ? 0.419 -0.836 -20.443 1.00 90.38 74 ALA A CA 1
ATOM 533 C C . ALA A 1 74 ? 0.655 -2.249 -19.883 1.00 90.38 74 ALA A C 1
ATOM 535 O O . ALA A 1 74 ? 0.539 -3.235 -20.613 1.00 90.38 74 ALA A O 1
ATOM 536 N N . LEU A 1 75 ? 0.933 -2.370 -18.581 1.00 90.88 75 LEU A N 1
ATOM 537 C CA . LEU A 1 75 ? 1.127 -3.667 -17.928 1.00 90.88 75 LEU A CA 1
ATOM 538 C C . LEU A 1 75 ? -0.169 -4.480 -17.897 1.00 90.88 75 LEU A C 1
ATOM 540 O O . LEU A 1 75 ? -0.139 -5.668 -18.205 1.00 90.88 75 LEU A O 1
ATOM 544 N N . SER A 1 76 ? -1.312 -3.846 -17.629 1.00 91.50 76 SER A N 1
ATOM 545 C CA . SER A 1 76 ? -2.628 -4.499 -17.689 1.00 91.50 76 SER A CA 1
ATOM 546 C C . SER A 1 76 ? -2.935 -5.053 -19.083 1.00 91.50 76 SER A C 1
ATOM 548 O O . SER A 1 76 ? -3.377 -6.197 -19.223 1.00 91.50 76 SER A O 1
ATOM 550 N N . ALA A 1 77 ? -2.658 -4.274 -20.134 1.00 90.62 77 ALA A N 1
ATOM 551 C CA . ALA A 1 77 ? -2.825 -4.712 -21.516 1.00 90.62 77 ALA A CA 1
ATOM 552 C C . ALA A 1 77 ? -1.893 -5.886 -21.857 1.00 90.62 77 ALA A C 1
ATOM 554 O O . ALA A 1 77 ? -2.332 -6.858 -22.477 1.00 90.62 77 ALA A O 1
ATOM 555 N N . LYS A 1 78 ? -0.632 -5.841 -21.403 1.00 89.31 78 LYS A N 1
ATOM 556 C CA . LYS A 1 78 ? 0.323 -6.941 -21.589 1.00 89.31 78 LYS A CA 1
ATOM 557 C C . LYS A 1 78 ? -0.090 -8.204 -20.841 1.00 89.31 78 LYS A C 1
ATOM 559 O O . LYS A 1 78 ? -0.062 -9.268 -21.446 1.00 89.31 78 LYS A O 1
ATOM 564 N N . VAL A 1 79 ? -0.535 -8.104 -19.588 1.00 89.19 79 VAL A N 1
ATOM 565 C CA . VAL A 1 79 ? -1.067 -9.243 -18.818 1.00 89.19 79 VAL A CA 1
ATOM 566 C C . VAL A 1 79 ? -2.216 -9.904 -19.579 1.00 89.19 79 VAL A C 1
ATOM 568 O O . VAL A 1 79 ? -2.189 -11.111 -19.810 1.00 89.19 79 VAL A O 1
ATOM 571 N N . LYS A 1 80 ? -3.184 -9.114 -20.054 1.00 90.56 80 LYS A N 1
ATOM 572 C CA . LYS A 1 80 ? -4.313 -9.640 -20.829 1.00 90.56 80 LYS A CA 1
ATOM 573 C C . LYS A 1 80 ? -3.866 -10.309 -22.133 1.00 90.56 80 LYS A C 1
ATOM 575 O O . LYS A 1 80 ? -4.392 -11.361 -22.478 1.00 90.56 80 LYS A O 1
ATOM 580 N N . SER A 1 81 ? -2.914 -9.708 -22.847 1.00 89.81 81 SER A N 1
ATOM 581 C CA . SER A 1 81 ? -2.375 -10.243 -24.104 1.00 89.81 81 SER A CA 1
ATOM 582 C C . SER A 1 81 ? -1.615 -11.558 -23.898 1.00 89.81 81 SER A C 1
ATOM 584 O O . SER A 1 81 ? -1.839 -12.528 -24.616 1.00 89.81 81 SER A O 1
ATOM 586 N N . VAL A 1 82 ? -0.753 -11.616 -22.880 1.00 87.81 82 VAL A N 1
ATOM 587 C CA . VAL A 1 82 ? 0.114 -12.769 -22.609 1.00 87.81 82 VAL A CA 1
ATOM 588 C C . VAL A 1 82 ? -0.673 -13.931 -22.016 1.00 87.81 82 VAL A C 1
ATOM 590 O O . VAL A 1 82 ? -0.505 -15.066 -22.457 1.00 87.81 82 VAL A O 1
ATOM 593 N N . PHE A 1 83 ? -1.519 -13.669 -21.020 1.00 88.06 83 PHE A N 1
ATOM 594 C CA . PHE A 1 83 ? -2.181 -14.718 -20.241 1.00 88.06 83 PHE A CA 1
ATOM 595 C C . PHE A 1 83 ? -3.619 -15.002 -20.681 1.00 88.06 83 PHE A C 1
ATOM 597 O O . PHE A 1 83 ? -4.225 -15.940 -20.176 1.00 88.06 83 PHE A O 1
ATOM 604 N N . GLY A 1 84 ? -4.197 -14.197 -21.579 1.00 84.00 84 GLY A N 1
ATOM 605 C CA . GLY A 1 84 ? -5.585 -14.356 -22.030 1.00 84.00 84 GLY A CA 1
ATOM 606 C C . GLY A 1 84 ? -6.643 -14.093 -20.949 1.00 84.00 84 GLY A C 1
ATOM 607 O O . GLY A 1 84 ? -7.834 -14.233 -21.215 1.00 84.00 84 GLY A O 1
ATOM 608 N N . ALA A 1 85 ? -6.234 -13.683 -19.746 1.00 81.38 85 ALA A N 1
ATOM 609 C CA . ALA A 1 85 ? -7.098 -13.471 -18.591 1.00 81.38 85 ALA A CA 1
ATOM 610 C C . ALA A 1 85 ? -7.072 -12.006 -18.140 1.00 81.38 85 ALA A C 1
ATOM 612 O O . ALA A 1 85 ? -6.060 -11.311 -18.257 1.00 81.38 85 ALA A O 1
ATOM 613 N N . ARG A 1 86 ? -8.203 -11.525 -17.613 1.00 84.50 86 ARG A N 1
ATOM 614 C CA . ARG A 1 86 ? -8.267 -10.218 -16.948 1.00 84.50 86 ARG A CA 1
ATOM 615 C C . ARG A 1 86 ? -7.848 -10.388 -15.491 1.00 84.50 86 ARG A C 1
ATOM 617 O O . ARG A 1 86 ? -8.342 -11.286 -14.820 1.00 84.50 86 ARG A O 1
ATOM 624 N N . ALA A 1 87 ? -6.982 -9.502 -15.021 1.00 90.19 87 ALA A N 1
ATOM 625 C CA . ALA A 1 87 ? -6.608 -9.390 -13.620 1.00 90.19 87 ALA A CA 1
ATOM 626 C C . ALA A 1 87 ? -6.466 -7.922 -13.238 1.00 90.19 87 ALA A C 1
ATOM 628 O O . ALA A 1 87 ? -6.135 -7.085 -14.084 1.00 90.19 87 ALA A O 1
ATOM 629 N N . THR A 1 88 ? -6.708 -7.621 -11.967 1.00 92.31 88 THR A N 1
ATOM 630 C CA . THR A 1 88 ? -6.398 -6.308 -11.407 1.00 92.31 88 THR A CA 1
ATOM 631 C C . THR A 1 88 ? -4.886 -6.196 -11.286 1.00 92.31 88 THR A C 1
ATOM 633 O O . THR A 1 88 ? -4.257 -7.032 -10.641 1.00 92.31 88 THR A O 1
ATOM 636 N N . VAL A 1 89 ? -4.285 -5.181 -11.905 1.00 92.94 89 VAL A N 1
ATOM 637 C CA . VAL A 1 89 ? -2.838 -4.952 -11.826 1.00 92.94 89 VAL A CA 1
ATOM 638 C C . VAL A 1 89 ? -2.560 -3.787 -10.885 1.00 92.94 89 VAL A C 1
ATOM 640 O O . VAL A 1 89 ? -3.003 -2.668 -11.132 1.00 92.94 89 VAL A O 1
ATOM 643 N N . ILE A 1 90 ? -1.802 -4.050 -9.821 1.00 94.25 90 ILE A N 1
ATOM 644 C CA . ILE A 1 90 ? -1.233 -3.018 -8.949 1.00 94.25 90 ILE A CA 1
ATOM 645 C C . ILE A 1 90 ? 0.228 -2.831 -9.339 1.00 94.25 90 ILE A C 1
ATOM 647 O O . ILE A 1 90 ? 0.999 -3.790 -9.337 1.00 94.25 90 ILE A O 1
ATOM 651 N N . VAL A 1 91 ? 0.624 -1.601 -9.658 1.00 94.38 91 VAL A N 1
ATOM 652 C CA . VAL A 1 91 ? 2.018 -1.296 -9.990 1.00 94.38 91 VAL A CA 1
ATOM 653 C C . VAL A 1 91 ? 2.802 -1.024 -8.710 1.00 94.38 91 VAL A C 1
ATOM 655 O O . VAL A 1 91 ? 2.575 -0.021 -8.043 1.00 94.38 91 VAL A O 1
ATOM 658 N N . ALA A 1 92 ? 3.747 -1.901 -8.373 1.00 95.69 92 ALA A N 1
ATOM 659 C CA . ALA A 1 92 ? 4.644 -1.698 -7.238 1.00 95.69 92 ALA A CA 1
ATOM 660 C C . ALA A 1 92 ? 5.871 -0.886 -7.656 1.00 95.69 92 ALA A C 1
ATOM 662 O O . ALA A 1 92 ? 6.494 -1.175 -8.678 1.00 95.69 92 ALA A O 1
ATOM 663 N N . GLN A 1 93 ? 6.264 0.089 -6.835 1.00 95.81 93 GLN A N 1
ATOM 664 C CA . GLN A 1 93 ? 7.402 0.956 -7.138 1.00 95.81 93 GLN A CA 1
ATOM 665 C C . GLN A 1 93 ? 8.702 0.181 -7.394 1.00 95.81 93 GLN A C 1
ATOM 667 O O . GLN A 1 93 ? 9.034 -0.772 -6.691 1.00 95.81 93 GLN A O 1
ATOM 672 N N . GLY A 1 94 ? 9.489 0.632 -8.365 1.00 94.81 94 GLY A N 1
ATOM 673 C CA . GLY A 1 94 ? 10.783 0.050 -8.703 1.00 94.81 94 GLY A CA 1
ATOM 674 C C . GLY A 1 94 ? 11.790 0.137 -7.549 1.00 94.81 94 GLY A C 1
ATOM 675 O O . GLY A 1 94 ? 11.792 1.116 -6.800 1.00 94.81 94 GLY A O 1
ATOM 676 N N . LEU A 1 95 ? 12.656 -0.870 -7.415 1.00 95.12 95 LEU A N 1
ATOM 677 C CA . LEU A 1 95 ? 13.776 -0.902 -6.472 1.00 95.12 95 LEU A CA 1
ATOM 678 C C . LEU A 1 95 ? 14.942 -1.688 -7.082 1.00 95.12 95 LEU A C 1
ATOM 680 O O . LEU A 1 95 ? 14.781 -2.867 -7.397 1.00 95.12 95 LEU A O 1
ATOM 684 N N . GLY A 1 96 ? 16.108 -1.052 -7.219 1.00 95.06 96 GLY A N 1
ATOM 685 C CA . GLY A 1 96 ? 17.323 -1.679 -7.754 1.00 95.06 96 GLY A CA 1
ATOM 686 C C . GLY A 1 96 ? 17.539 -1.441 -9.251 1.00 95.06 96 GLY A C 1
ATOM 687 O O . GLY A 1 96 ? 16.945 -0.537 -9.837 1.00 95.06 96 GLY A O 1
ATOM 688 N N . SER A 1 97 ? 18.411 -2.247 -9.858 1.00 95.31 97 SER A N 1
ATOM 689 C CA . SER A 1 97 ? 18.857 -2.091 -11.248 1.00 95.31 97 SER A CA 1
ATOM 690 C C . SER A 1 97 ? 18.396 -3.256 -12.118 1.00 95.31 97 SER A C 1
ATOM 692 O O . SER A 1 97 ? 18.539 -4.415 -11.730 1.00 95.31 97 SER A O 1
ATOM 694 N N . TYR A 1 98 ? 17.887 -2.952 -13.310 1.00 94.62 98 TYR A N 1
ATOM 695 C CA . TYR A 1 98 ? 17.305 -3.925 -14.233 1.00 94.62 98 TYR A CA 1
ATOM 696 C C . TYR A 1 98 ? 17.769 -3.662 -15.661 1.00 94.62 98 TYR A C 1
ATOM 698 O O . TYR A 1 98 ? 18.036 -2.522 -16.041 1.00 94.62 98 TYR A O 1
ATOM 706 N N . ARG A 1 99 ? 17.844 -4.726 -16.462 1.00 93.56 99 ARG A N 1
ATOM 707 C CA . ARG A 1 99 ? 18.215 -4.666 -17.878 1.00 93.56 99 ARG A CA 1
ATOM 708 C C . ARG A 1 99 ? 17.188 -5.406 -18.728 1.00 93.56 99 ARG A C 1
ATOM 710 O O . ARG A 1 99 ? 16.783 -6.513 -18.378 1.00 93.56 99 ARG A O 1
ATOM 717 N N . GLY A 1 100 ? 16.801 -4.784 -19.834 1.00 92.44 100 GLY A N 1
ATOM 718 C CA . GLY A 1 100 ? 15.912 -5.323 -20.862 1.00 92.44 100 GLY A CA 1
ATOM 719 C C . GLY A 1 100 ? 16.208 -4.638 -22.192 1.00 92.44 100 GLY A C 1
ATOM 720 O O . GLY A 1 100 ? 17.365 -4.610 -22.605 1.00 92.44 100 GLY A O 1
ATOM 721 N N . SER A 1 101 ? 15.193 -4.035 -22.818 1.00 94.25 101 SER A N 1
ATOM 722 C CA . SER A 1 101 ? 15.373 -3.168 -23.997 1.00 94.25 101 SER A CA 1
ATOM 723 C C . SER A 1 101 ? 16.285 -1.968 -23.703 1.00 94.25 101 SER A C 1
ATOM 725 O O . SER A 1 101 ? 16.985 -1.480 -24.581 1.00 94.25 101 SER A O 1
ATOM 727 N N . PHE A 1 102 ? 16.295 -1.517 -22.447 1.00 96.06 102 PHE A N 1
ATOM 728 C CA . PHE A 1 102 ? 17.168 -0.478 -21.907 1.00 96.06 102 PHE A CA 1
ATOM 729 C C . PHE A 1 102 ? 17.571 -0.830 -20.463 1.00 96.06 102 PHE A C 1
ATOM 731 O O . PHE A 1 102 ? 17.055 -1.788 -19.871 1.00 96.06 102 PHE A O 1
ATOM 738 N N . GLU A 1 103 ? 18.512 -0.079 -19.888 1.00 97.12 103 GLU A N 1
ATOM 739 C CA . GLU A 1 103 ? 18.862 -0.188 -18.466 1.00 97.12 103 GLU A CA 1
ATOM 740 C C . GLU A 1 103 ? 17.985 0.760 -17.638 1.00 97.12 103 GLU A C 1
ATOM 742 O O . GLU A 1 103 ? 17.798 1.919 -18.006 1.00 97.12 103 GLU A O 1
ATOM 747 N N . 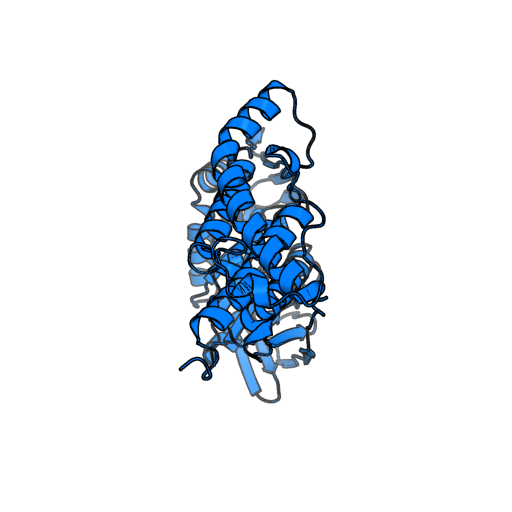ALA A 1 104 ? 17.464 0.285 -16.508 1.00 97.25 104 ALA A N 1
ATOM 748 C CA . ALA A 1 104 ? 16.701 1.099 -15.569 1.00 97.25 104 ALA A CA 1
ATOM 749 C C . ALA A 1 104 ? 17.251 0.956 -14.153 1.00 97.25 104 ALA A C 1
ATOM 751 O O . ALA A 1 104 ? 17.501 -0.158 -13.688 1.00 97.25 104 ALA A O 1
ATOM 752 N N . VAL A 1 105 ? 17.397 2.077 -13.451 1.00 97.81 105 VAL A N 1
ATOM 753 C CA . VAL A 1 105 ? 17.819 2.112 -12.051 1.00 97.81 105 VAL A CA 1
ATOM 754 C C . VAL A 1 105 ? 16.819 2.885 -11.217 1.00 97.81 105 VAL A C 1
ATOM 756 O O . VAL A 1 105 ? 16.535 4.054 -11.462 1.00 97.81 105 VAL A O 1
ATOM 759 N N . PHE A 1 106 ? 16.297 2.204 -10.206 1.00 97.31 106 PHE A N 1
ATOM 760 C CA . PHE A 1 106 ? 15.317 2.725 -9.275 1.00 97.31 106 PHE A CA 1
ATOM 761 C C . PHE A 1 106 ? 15.988 2.933 -7.918 1.00 97.31 106 PHE A C 1
ATOM 763 O O . PHE A 1 106 ? 16.122 2.003 -7.113 1.00 97.31 106 PHE A O 1
ATOM 770 N N . GLU A 1 107 ? 16.414 4.170 -7.677 1.00 97.38 107 GLU A N 1
ATOM 771 C CA . GLU A 1 107 ? 16.915 4.642 -6.390 1.00 97.38 107 GLU A CA 1
ATOM 772 C C . GLU A 1 107 ? 15.718 4.871 -5.462 1.00 97.38 107 GLU A C 1
ATOM 774 O O . GLU A 1 107 ? 15.115 5.947 -5.401 1.00 97.38 107 GLU A O 1
ATOM 779 N N . ASN A 1 108 ? 15.334 3.799 -4.778 1.00 97.44 108 ASN A N 1
ATOM 780 C CA . ASN A 1 108 ? 14.166 3.748 -3.917 1.00 97.44 108 ASN A CA 1
ATOM 781 C C . ASN A 1 108 ? 14.494 3.012 -2.611 1.00 97.44 108 ASN A C 1
ATOM 783 O O . ASN A 1 108 ? 15.591 2.482 -2.433 1.00 97.44 108 ASN A O 1
ATOM 787 N N . HIS A 1 109 ? 13.532 2.954 -1.695 1.00 97.19 109 HIS A N 1
ATOM 788 C CA . HIS A 1 109 ? 13.655 2.211 -0.450 1.00 97.19 109 HIS A CA 1
ATOM 789 C C . HIS A 1 109 ? 12.541 1.166 -0.321 1.00 97.19 109 HIS A C 1
ATOM 791 O O . HIS A 1 109 ? 11.401 1.415 -0.707 1.00 97.19 109 HIS A O 1
ATOM 797 N N . PHE A 1 110 ? 12.847 0.014 0.282 1.00 97.25 110 PHE A N 1
ATOM 798 C CA . PHE A 1 110 ? 11.875 -1.062 0.522 1.00 97.25 110 PHE A CA 1
ATOM 799 C C . PHE A 1 110 ? 10.621 -0.574 1.269 1.00 97.25 110 PHE A C 1
ATOM 801 O O . PHE A 1 110 ? 9.498 -0.903 0.897 1.00 97.25 110 PHE A O 1
ATOM 808 N N . ASP A 1 111 ? 10.818 0.282 2.276 1.00 96.81 111 ASP A N 1
ATOM 809 C CA . ASP A 1 111 ? 9.733 0.925 3.033 1.00 96.81 111 ASP A CA 1
ATOM 810 C C . ASP A 1 111 ? 8.706 1.645 2.140 1.00 96.81 111 ASP A C 1
ATOM 812 O O . ASP A 1 111 ? 7.517 1.628 2.459 1.00 96.81 111 ASP A O 1
ATOM 816 N N . ASN A 1 112 ? 9.144 2.242 1.025 1.00 97.88 112 ASN A N 1
ATOM 817 C CA . ASN A 1 112 ? 8.254 2.926 0.088 1.00 97.88 112 ASN A CA 1
ATOM 818 C C . ASN A 1 112 ? 7.373 1.918 -0.643 1.00 97.88 112 ASN A C 1
ATOM 820 O O . ASN A 1 112 ? 6.156 2.080 -0.677 1.00 97.88 112 ASN A O 1
ATOM 824 N N . VAL A 1 113 ? 7.985 0.847 -1.160 1.00 97.75 113 VAL A N 1
ATOM 825 C CA . VAL A 1 113 ? 7.276 -0.239 -1.850 1.00 97.75 113 VAL A CA 1
ATOM 826 C C . VAL A 1 113 ? 6.186 -0.810 -0.944 1.00 97.75 113 VAL A C 1
ATOM 828 O O . VAL A 1 113 ? 5.042 -0.924 -1.370 1.00 97.75 113 VAL A O 1
ATOM 831 N N . VAL A 1 114 ? 6.512 -1.093 0.322 1.00 98.38 114 VAL A N 1
ATOM 832 C CA . VAL A 1 114 ? 5.544 -1.616 1.300 1.00 98.38 114 VAL A CA 1
ATOM 833 C C . VAL A 1 114 ? 4.425 -0.615 1.590 1.00 98.38 114 VAL A C 1
ATOM 835 O O . VAL A 1 114 ? 3.260 -1.001 1.592 1.00 98.38 114 VAL A O 1
ATOM 838 N N . ALA A 1 115 ? 4.752 0.657 1.851 1.00 97.94 115 ALA A N 1
ATOM 839 C CA . ALA A 1 115 ? 3.756 1.666 2.215 1.00 97.94 115 ALA A CA 1
ATOM 840 C C . ALA A 1 115 ? 2.760 1.941 1.078 1.00 97.94 115 ALA A C 1
ATOM 842 O O . ALA A 1 115 ? 1.556 1.990 1.325 1.00 97.94 115 ALA A O 1
ATOM 843 N N . HIS A 1 116 ? 3.251 2.076 -0.157 1.00 97.50 116 HIS A N 1
ATOM 844 C CA . HIS A 1 116 ? 2.400 2.251 -1.333 1.00 97.50 116 HIS A CA 1
ATOM 845 C C . HIS A 1 116 ? 1.546 1.011 -1.590 1.00 97.50 116 HIS A C 1
ATOM 847 O O . HIS A 1 116 ? 0.325 1.123 -1.651 1.00 97.50 116 HIS A O 1
ATOM 853 N N . LEU A 1 117 ? 2.163 -0.176 -1.614 1.00 97.06 117 LEU A N 1
ATOM 854 C CA . LEU A 1 117 ? 1.441 -1.422 -1.851 1.00 97.06 117 LEU A CA 1
ATOM 855 C C . LEU A 1 117 ? 0.352 -1.661 -0.797 1.00 97.06 117 LEU A C 1
ATOM 857 O O . LEU A 1 117 ? -0.743 -2.092 -1.134 1.00 97.06 117 LEU A O 1
ATOM 861 N N . PHE A 1 118 ? 0.609 -1.334 0.470 1.00 97.69 118 PHE A N 1
ATOM 862 C CA . PHE A 1 118 ? -0.405 -1.393 1.522 1.00 97.69 118 PHE A CA 1
ATOM 863 C C . PHE A 1 118 ? -1.610 -0.485 1.226 1.00 97.69 118 PHE A C 1
ATOM 865 O O . PHE A 1 118 ? -2.751 -0.943 1.303 1.00 97.69 118 PHE A O 1
ATOM 872 N N . LEU A 1 119 ? -1.383 0.780 0.857 1.00 97.00 119 LEU A N 1
ATOM 873 C CA . LEU A 1 119 ? -2.467 1.711 0.523 1.00 97.00 119 LEU A CA 1
ATOM 874 C C . LEU A 1 119 ? -3.226 1.289 -0.744 1.00 97.00 119 LEU A C 1
ATOM 876 O O . LEU A 1 119 ? -4.449 1.462 -0.807 1.00 97.00 119 LEU A O 1
ATOM 880 N N . ASP A 1 120 ? -2.534 0.732 -1.734 1.00 95.56 120 ASP A N 1
ATOM 881 C CA . ASP A 1 120 ? -3.147 0.231 -2.965 1.00 95.56 120 ASP A CA 1
ATOM 882 C C . ASP A 1 120 ? -4.021 -0.997 -2.681 1.00 95.56 120 ASP A C 1
ATOM 884 O O . ASP A 1 120 ? -5.168 -1.059 -3.126 1.00 95.56 120 ASP A O 1
ATOM 888 N N . LEU A 1 121 ? -3.538 -1.930 -1.851 1.00 94.94 121 LEU A N 1
ATOM 889 C CA . LEU A 1 121 ? -4.311 -3.092 -1.406 1.00 94.94 121 LEU A CA 1
ATOM 890 C C . LEU A 1 121 ? -5.552 -2.687 -0.603 1.00 94.94 121 LEU A C 1
ATOM 892 O O . LEU A 1 121 ? -6.610 -3.274 -0.812 1.00 94.94 121 LEU A O 1
ATOM 896 N N . LEU A 1 122 ? -5.469 -1.664 0.259 1.00 93.56 122 LEU A N 1
ATOM 897 C CA . LEU A 1 122 ? -6.648 -1.131 0.958 1.00 93.56 122 LEU A CA 1
ATOM 898 C C . LEU A 1 122 ? -7.736 -0.650 -0.011 1.00 93.56 122 LEU A C 1
ATOM 900 O O . LEU A 1 122 ? -8.919 -0.813 0.273 1.00 93.56 122 LEU A O 1
ATOM 904 N N . GLY A 1 123 ? -7.341 -0.042 -1.134 1.00 87.75 123 GLY A N 1
ATOM 905 C CA . GLY A 1 123 ? -8.283 0.423 -2.154 1.00 87.75 123 GLY A CA 1
ATOM 906 C C . GLY A 1 123 ? -8.854 -0.725 -2.986 1.00 87.75 123 GLY A C 1
ATOM 907 O O . GLY A 1 123 ? -10.058 -0.781 -3.222 1.00 87.75 123 GLY A O 1
ATOM 908 N N . ALA A 1 124 ? -8.001 -1.662 -3.403 1.00 86.81 124 ALA A N 1
ATOM 909 C CA . ALA A 1 124 ? -8.388 -2.760 -4.285 1.00 86.81 124 ALA A CA 1
ATOM 910 C C . ALA A 1 124 ? -9.210 -3.854 -3.580 1.00 86.81 124 ALA A C 1
ATOM 912 O O . ALA A 1 124 ? -10.074 -4.469 -4.199 1.00 86.81 124 ALA A O 1
ATOM 913 N N . LEU A 1 125 ? -8.959 -4.098 -2.291 1.00 85.62 125 LEU A N 1
ATOM 914 C CA . LEU A 1 125 ? -9.512 -5.236 -1.547 1.00 85.62 125 LEU A CA 1
ATOM 915 C C . LEU A 1 125 ? -10.650 -4.838 -0.591 1.00 85.62 125 LEU A C 1
ATOM 917 O O . LEU A 1 125 ? -10.892 -5.499 0.419 1.00 85.62 125 LEU A O 1
ATOM 921 N N . GLY A 1 126 ? -11.381 -3.764 -0.902 1.00 78.31 126 GLY A N 1
ATOM 922 C CA . GLY A 1 126 ? -12.557 -3.358 -0.132 1.00 78.31 126 GLY A CA 1
ATOM 923 C C . GLY A 1 126 ? -13.591 -4.490 -0.023 1.00 78.31 126 GLY A C 1
ATOM 924 O O . GLY A 1 126 ? -13.990 -5.074 -1.035 1.00 78.31 126 GLY A O 1
ATOM 925 N N . GLY A 1 127 ? -14.010 -4.807 1.207 1.00 80.12 127 GLY A N 1
ATOM 926 C CA . GLY A 1 127 ? -15.008 -5.849 1.494 1.00 80.12 127 GLY A CA 1
ATOM 927 C C . GLY A 1 127 ? -14.509 -7.288 1.323 1.00 80.12 127 GLY A C 1
ATOM 928 O O . GLY A 1 127 ? -15.322 -8.192 1.161 1.00 80.12 127 GLY A O 1
ATOM 929 N N . LEU A 1 128 ? -13.191 -7.504 1.300 1.00 87.75 128 LEU A N 1
ATOM 930 C CA . LEU A 1 128 ? -12.595 -8.831 1.179 1.00 87.75 128 LEU A CA 1
ATOM 931 C C . LEU A 1 128 ? -12.752 -9.653 2.468 1.00 87.75 128 LEU A C 1
ATOM 933 O O . LEU A 1 128 ? -12.436 -9.169 3.553 1.00 87.75 128 LEU A O 1
ATOM 937 N N . GLU A 1 129 ? -13.165 -10.911 2.328 1.00 89.00 129 GLU A N 1
ATOM 938 C CA . GLU A 1 129 ? -13.244 -11.875 3.435 1.00 89.00 129 GLU A CA 1
ATOM 939 C C . GLU A 1 129 ? -12.008 -12.779 3.478 1.00 89.00 129 GLU A C 1
ATOM 941 O O . GLU A 1 129 ? -11.533 -13.123 4.560 1.00 89.00 129 GLU A O 1
ATOM 946 N N . GLU A 1 130 ? -11.455 -13.133 2.312 1.00 92.94 130 GLU A N 1
ATOM 947 C CA . GLU A 1 130 ? -10.307 -14.034 2.218 1.00 92.94 130 GLU A CA 1
ATOM 948 C C . GLU A 1 130 ? -9.244 -13.588 1.210 1.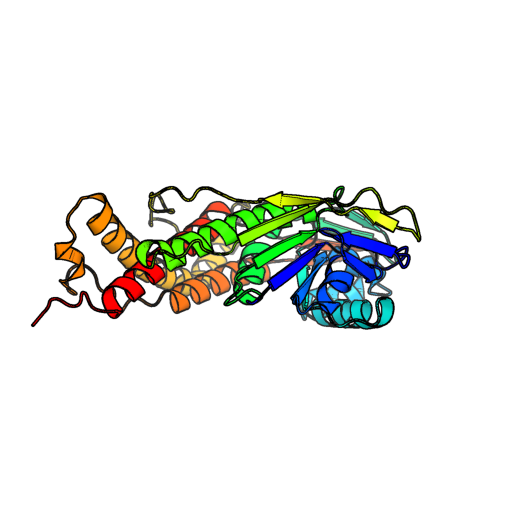00 92.94 130 GLU A C 1
ATOM 950 O O . GLU A 1 130 ? -9.539 -13.258 0.061 1.00 92.94 130 GLU A O 1
ATOM 955 N N . LEU A 1 131 ? -7.985 -13.651 1.637 1.00 95.00 131 LEU A N 1
ATOM 956 C CA . LEU A 1 131 ? -6.799 -13.296 0.872 1.00 95.00 131 LEU A CA 1
ATOM 957 C C . LEU A 1 131 ? -5.859 -14.498 0.745 1.00 95.00 131 LEU A C 1
ATOM 959 O O . LEU A 1 131 ? -5.371 -15.018 1.745 1.00 95.00 131 LEU A O 1
ATOM 963 N N . VAL A 1 132 ? -5.530 -14.901 -0.477 1.00 95.12 132 VAL A N 1
ATOM 964 C CA . VAL A 1 132 ? -4.475 -15.891 -0.732 1.00 95.12 132 VAL A CA 1
ATOM 965 C C . VAL A 1 132 ? -3.265 -15.182 -1.333 1.00 95.12 132 VAL A C 1
ATOM 967 O O . VAL A 1 132 ? -3.372 -14.537 -2.372 1.00 95.12 132 VAL A O 1
ATOM 970 N N . LEU A 1 133 ? -2.114 -15.283 -0.676 1.00 94.88 133 LEU A N 1
ATOM 971 C CA . LEU A 1 133 ? -0.847 -14.703 -1.115 1.00 94.88 133 LEU A CA 1
ATOM 972 C C . LEU A 1 133 ? -0.020 -15.770 -1.827 1.00 94.88 133 LEU A C 1
ATOM 974 O O . LEU A 1 133 ? 0.508 -16.677 -1.185 1.00 94.88 133 LEU A O 1
ATOM 978 N N . ASP A 1 134 ? 0.111 -15.654 -3.141 1.00 92.56 134 ASP A N 1
ATOM 979 C CA . ASP A 1 134 ? 1.027 -16.472 -3.924 1.00 92.56 134 ASP A CA 1
ATOM 980 C C . ASP A 1 134 ? 2.463 -15.951 -3.771 1.00 92.56 134 ASP A C 1
ATOM 982 O O . ASP A 1 134 ? 2.816 -14.870 -4.253 1.00 92.56 134 ASP A O 1
ATOM 986 N N . VAL A 1 135 ? 3.294 -16.742 -3.088 1.00 88.19 135 VAL A N 1
ATOM 987 C CA . VAL A 1 135 ? 4.722 -16.459 -2.866 1.00 88.19 135 VAL A CA 1
ATOM 988 C C . VAL A 1 135 ? 5.630 -17.318 -3.753 1.00 88.19 135 VAL A C 1
ATOM 990 O O . VAL A 1 135 ? 6.840 -17.369 -3.531 1.00 88.19 135 VAL A O 1
ATOM 993 N N . SER A 1 136 ? 5.073 -17.994 -4.764 1.00 78.31 136 SER A N 1
ATOM 994 C CA . SER A 1 136 ? 5.805 -18.916 -5.647 1.00 78.31 136 SER A CA 1
ATOM 995 C C . SER A 1 136 ? 6.945 -18.257 -6.429 1.00 78.31 136 SER A C 1
ATOM 997 O O . SER A 1 136 ? 7.939 -18.908 -6.744 1.00 78.31 136 SER A O 1
ATOM 999 N N . THR A 1 137 ? 6.882 -16.945 -6.668 1.00 68.69 137 THR A N 1
ATOM 1000 C CA . THR A 1 137 ? 7.954 -16.165 -7.315 1.00 68.69 137 THR A CA 1
ATOM 1001 C C . THR A 1 137 ? 9.072 -15.736 -6.340 1.00 68.69 137 THR A C 1
ATOM 1003 O O . THR A 1 137 ? 9.819 -14.792 -6.604 1.00 68.69 137 THR A O 1
ATOM 1006 N N . GLY A 1 138 ? 9.205 -16.457 -5.217 1.00 54.25 138 GLY A N 1
ATOM 1007 C CA . GLY A 1 138 ? 9.817 -16.102 -3.925 1.00 54.25 138 GLY A CA 1
ATOM 1008 C C . GLY A 1 138 ? 11.277 -15.633 -3.834 1.00 54.25 138 GLY A C 1
ATOM 1009 O O . GLY A 1 138 ? 11.748 -15.414 -2.724 1.00 54.25 138 GLY A O 1
ATOM 1010 N N . LEU A 1 139 ? 11.997 -15.410 -4.937 1.00 59.94 139 LEU A N 1
ATOM 1011 C CA . LEU A 1 139 ? 13.322 -14.752 -4.916 1.00 59.94 139 LEU A CA 1
ATOM 1012 C C . LEU A 1 139 ? 13.246 -13.236 -5.139 1.00 59.94 139 LEU A C 1
ATOM 1014 O O . LEU A 1 139 ? 14.260 -12.562 -5.315 1.00 59.94 139 LEU A O 1
ATOM 1018 N N . ASN A 1 140 ? 12.035 -12.691 -5.145 1.00 77.88 140 ASN A N 1
ATOM 1019 C CA . ASN A 1 140 ? 11.791 -11.306 -5.475 1.00 77.88 140 ASN A CA 1
ATOM 1020 C C . ASN A 1 140 ? 11.536 -10.467 -4.211 1.00 77.88 140 ASN A C 1
ATOM 1022 O O . ASN A 1 140 ? 10.653 -10.785 -3.415 1.00 77.88 140 ASN A O 1
ATOM 1026 N N . VAL A 1 141 ? 12.253 -9.348 -4.055 1.00 90.50 141 VAL A N 1
ATOM 1027 C CA . VAL A 1 141 ? 12.027 -8.361 -2.980 1.00 90.50 141 VAL A CA 1
ATOM 1028 C C . VAL A 1 141 ? 10.565 -7.899 -2.910 1.00 90.50 141 VAL A C 1
ATOM 1030 O O . VAL A 1 141 ? 10.056 -7.583 -1.837 1.00 90.50 141 VAL A O 1
ATOM 1033 N N . TYR A 1 142 ? 9.856 -7.932 -4.039 1.00 93.44 142 TYR A N 1
ATOM 1034 C CA . TYR A 1 142 ? 8.437 -7.604 -4.119 1.00 93.44 142 TYR A CA 1
ATOM 1035 C C . TYR A 1 142 ? 7.526 -8.614 -3.414 1.00 93.44 142 TYR A C 1
ATOM 1037 O O . TYR A 1 142 ? 6.481 -8.213 -2.911 1.00 93.44 142 TYR A O 1
ATOM 1045 N N . VAL A 1 143 ? 7.919 -9.889 -3.304 1.00 93.06 143 VAL A N 1
ATOM 1046 C CA . VAL A 1 143 ? 7.174 -10.887 -2.512 1.00 93.06 143 VAL A CA 1
ATOM 1047 C C . VAL A 1 143 ? 7.288 -10.556 -1.028 1.00 93.06 143 VAL A C 1
ATOM 1049 O O . VAL A 1 143 ? 6.278 -10.507 -0.329 1.00 93.06 143 VAL A O 1
ATOM 1052 N N . ALA A 1 144 ? 8.492 -10.221 -0.555 1.00 94.00 144 ALA A N 1
ATOM 1053 C CA . ALA A 1 144 ? 8.681 -9.752 0.816 1.00 94.00 144 ALA A CA 1
ATOM 1054 C C . ALA A 1 144 ? 7.892 -8.456 1.085 1.00 94.00 144 ALA A C 1
ATOM 1056 O O . ALA A 1 144 ? 7.258 -8.323 2.131 1.00 94.00 144 ALA A O 1
ATOM 1057 N N . ALA A 1 145 ? 7.872 -7.520 0.127 1.00 96.00 145 ALA A N 1
ATOM 1058 C CA . ALA A 1 145 ? 7.088 -6.294 0.252 1.00 96.00 145 ALA A CA 1
ATOM 1059 C C . ALA A 1 145 ? 5.576 -6.572 0.316 1.00 96.00 145 ALA A C 1
ATOM 1061 O O . ALA A 1 145 ? 4.883 -5.977 1.141 1.00 96.00 145 ALA A O 1
ATOM 1062 N N . LEU A 1 146 ? 5.078 -7.501 -0.509 1.00 95.81 146 LEU A N 1
ATOM 1063 C CA . LEU A 1 146 ? 3.688 -7.959 -0.492 1.00 95.81 146 LEU A CA 1
ATOM 1064 C C . LEU A 1 146 ? 3.321 -8.588 0.852 1.00 95.81 146 LEU A C 1
ATOM 1066 O O . LEU A 1 146 ? 2.282 -8.245 1.408 1.00 95.81 146 LEU A O 1
ATOM 1070 N N . MET A 1 147 ? 4.168 -9.457 1.405 1.00 95.12 147 MET A N 1
ATOM 1071 C CA . MET A 1 147 ? 3.917 -10.078 2.710 1.00 95.12 147 MET A CA 1
ATOM 1072 C C . MET A 1 147 ? 3.825 -9.039 3.834 1.00 95.12 147 MET A C 1
ATOM 1074 O O . MET A 1 147 ? 2.930 -9.117 4.675 1.00 95.12 147 MET A O 1
ATOM 1078 N N . GLU A 1 148 ? 4.710 -8.040 3.839 1.00 96.38 148 GLU A N 1
ATOM 1079 C CA . GLU A 1 148 ? 4.691 -6.961 4.833 1.00 96.38 148 GLU A CA 1
ATOM 1080 C C . GLU A 1 148 ? 3.468 -6.043 4.674 1.00 96.38 148 GLU A C 1
ATOM 1082 O O . GLU A 1 148 ? 2.825 -5.685 5.664 1.00 96.38 148 GLU A O 1
ATOM 1087 N N . ALA A 1 149 ? 3.096 -5.704 3.436 1.00 96.81 149 ALA A N 1
ATOM 1088 C CA . ALA A 1 149 ? 1.889 -4.930 3.149 1.00 96.81 149 ALA A CA 1
ATOM 1089 C C . ALA A 1 149 ? 0.615 -5.699 3.541 1.00 96.81 149 ALA A C 1
ATOM 1091 O O . ALA A 1 149 ? -0.282 -5.139 4.172 1.00 96.81 149 ALA A O 1
ATOM 1092 N N . ALA A 1 150 ? 0.559 -7.000 3.245 1.00 95.69 150 ALA A N 1
ATOM 1093 C CA . ALA A 1 150 ? -0.543 -7.872 3.631 1.00 95.69 150 ALA A CA 1
ATOM 1094 C C . ALA A 1 150 ? -0.639 -8.031 5.155 1.00 95.69 150 ALA A C 1
ATOM 1096 O O . ALA A 1 150 ? -1.738 -8.011 5.703 1.00 95.69 150 ALA A O 1
ATOM 1097 N N . ARG A 1 151 ? 0.492 -8.103 5.872 1.00 95.50 151 ARG A N 1
ATOM 1098 C CA . ARG A 1 151 ? 0.507 -8.095 7.343 1.00 95.50 151 ARG A CA 1
ATOM 1099 C C . ARG A 1 151 ? -0.169 -6.838 7.893 1.00 95.50 151 ARG A C 1
ATOM 1101 O O . ARG A 1 151 ? -1.011 -6.944 8.785 1.00 95.50 151 ARG A O 1
ATOM 1108 N N . ALA A 1 152 ? 0.170 -5.665 7.355 1.00 95.25 152 ALA A N 1
ATOM 1109 C CA . ALA A 1 152 ? -0.464 -4.406 7.736 1.00 95.25 152 ALA A CA 1
ATOM 1110 C C . ALA A 1 152 ? -1.964 -4.385 7.390 1.00 95.25 152 ALA A C 1
ATOM 1112 O O . ALA A 1 152 ? -2.765 -3.960 8.219 1.00 95.25 152 ALA A O 1
ATOM 1113 N N . LEU A 1 153 ? -2.357 -4.908 6.223 1.00 95.12 153 LEU A N 1
ATOM 1114 C CA . LEU A 1 153 ? -3.758 -5.042 5.808 1.00 95.12 153 LEU A CA 1
ATOM 1115 C C . LEU A 1 153 ? -4.570 -5.938 6.753 1.00 95.12 153 LEU A C 1
ATOM 1117 O O . LEU A 1 153 ? -5.682 -5.579 7.131 1.00 95.12 153 LEU A O 1
ATOM 1121 N N . ILE A 1 154 ? -4.013 -7.075 7.175 1.00 94.00 154 ILE A N 1
ATOM 1122 C CA . ILE A 1 154 ? -4.663 -7.988 8.125 1.00 94.00 154 ILE A CA 1
ATOM 1123 C C . ILE A 1 154 ? -4.897 -7.277 9.460 1.00 94.00 154 ILE A C 1
ATOM 1125 O O . ILE A 1 154 ? -5.993 -7.345 10.012 1.00 94.00 154 ILE A O 1
ATOM 1129 N N . VAL A 1 155 ? -3.890 -6.563 9.977 1.00 94.12 155 VAL A N 1
ATOM 1130 C CA . VAL A 1 155 ? -4.037 -5.790 11.223 1.00 94.12 155 VAL A CA 1
ATOM 1131 C C . VAL A 1 155 ? -5.066 -4.671 11.051 1.00 94.12 155 VAL A C 1
ATOM 1133 O O . VAL A 1 155 ? -5.919 -4.509 11.917 1.00 94.12 155 VAL A O 1
ATOM 1136 N N . TYR A 1 156 ? -5.030 -3.943 9.933 1.00 94.31 156 TYR A N 1
ATOM 1137 C CA . TYR A 1 156 ? -6.010 -2.906 9.605 1.00 94.31 156 TYR A CA 1
ATOM 1138 C C . TYR A 1 156 ? -7.435 -3.469 9.615 1.00 94.31 156 TYR A C 1
ATOM 1140 O O . TYR A 1 156 ? -8.309 -2.928 10.285 1.00 94.31 156 TYR A O 1
ATOM 1148 N N . SER A 1 157 ? -7.657 -4.594 8.931 1.00 92.75 157 SER A N 1
ATOM 1149 C CA . SER A 1 157 ? -8.963 -5.247 8.842 1.00 92.75 157 SER A CA 1
ATOM 1150 C C . SER A 1 157 ? -9.476 -5.707 10.210 1.00 92.75 157 SER A C 1
ATOM 1152 O O . SER A 1 157 ? -10.636 -5.462 10.529 1.00 92.75 157 SER A O 1
ATOM 1154 N N . LYS A 1 158 ? -8.604 -6.285 11.048 1.00 91.19 158 LYS A N 1
ATOM 1155 C CA . LYS A 1 158 ? -8.945 -6.661 12.430 1.00 91.19 158 LYS A CA 1
ATOM 1156 C C . LYS A 1 158 ? -9.311 -5.452 13.287 1.00 91.19 158 LYS A C 1
ATOM 1158 O O . LYS A 1 158 ? -10.263 -5.519 14.052 1.00 91.19 158 LYS A O 1
ATOM 1163 N N . LEU A 1 159 ? -8.568 -4.349 13.169 1.00 91.56 159 LEU A N 1
ATOM 1164 C CA . LEU A 1 159 ? -8.852 -3.127 13.927 1.00 91.56 159 LEU A CA 1
ATOM 1165 C C . LEU A 1 159 ? -10.154 -2.459 13.486 1.00 91.56 159 LEU A C 1
ATOM 1167 O O . LEU A 1 159 ? -10.855 -1.925 14.337 1.00 91.56 159 LEU A O 1
ATOM 1171 N N . ARG A 1 160 ? -10.491 -2.521 12.191 1.00 90.69 160 ARG A N 1
ATOM 1172 C CA . ARG A 1 160 ? -11.710 -1.922 11.629 1.00 90.69 160 ARG A CA 1
ATOM 1173 C C . ARG A 1 160 ? -12.997 -2.536 12.169 1.00 90.69 160 ARG A C 1
ATOM 1175 O O . ARG A 1 160 ? -14.009 -1.855 12.205 1.00 90.69 160 ARG A O 1
ATOM 1182 N N . CYS A 1 161 ? -12.955 -3.794 12.598 1.00 86.44 161 CYS A N 1
ATOM 1183 C CA . CYS A 1 161 ? -14.111 -4.487 13.159 1.00 86.44 161 CYS A CA 1
ATOM 1184 C C . CYS A 1 161 ? -13.876 -5.016 14.584 1.00 86.44 161 CYS A C 1
ATOM 1186 O O . CYS A 1 161 ? -14.556 -5.948 15.022 1.00 86.44 161 CYS A O 1
ATOM 1188 N N . ALA A 1 162 ? -12.904 -4.445 15.306 1.00 86.06 162 ALA A N 1
ATOM 1189 C CA . ALA A 1 162 ? -12.467 -4.937 16.612 1.00 86.06 162 ALA A CA 1
ATOM 1190 C C . ALA A 1 162 ? -13.606 -5.003 17.643 1.00 86.06 162 ALA A C 1
ATOM 1192 O O . ALA A 1 162 ? -13.618 -5.899 18.484 1.00 86.06 162 ALA A O 1
ATOM 1193 N N . LEU A 1 163 ? -14.563 -4.075 17.564 1.00 85.25 163 LEU A N 1
ATOM 1194 C CA . LEU A 1 163 ? -15.727 -4.006 18.451 1.00 85.25 163 LEU A CA 1
ATOM 1195 C C . LEU A 1 163 ? -16.971 -4.709 17.892 1.00 85.25 163 LEU A C 1
ATOM 1197 O O . LEU A 1 163 ? -17.930 -4.925 18.624 1.00 85.25 163 LEU A O 1
ATOM 1201 N N . GLN A 1 164 ? -16.953 -5.095 16.617 1.00 86.69 164 GLN A N 1
ATOM 1202 C CA . GLN A 1 164 ? -18.060 -5.762 15.928 1.00 86.69 164 GLN A CA 1
ATOM 1203 C C . GLN A 1 164 ? -17.967 -7.298 16.017 1.00 86.69 164 GLN A C 1
ATOM 1205 O O . GLN A 1 164 ? -18.803 -8.002 15.460 1.00 86.69 164 GLN A O 1
ATOM 1210 N N . GLY A 1 165 ? -16.940 -7.845 16.680 1.00 78.25 165 GLY A N 1
ATOM 1211 C CA . GLY A 1 165 ? -16.758 -9.295 16.837 1.00 78.25 165 GLY A CA 1
ATOM 1212 C C . GLY A 1 165 ? -16.337 -10.024 15.554 1.00 78.25 165 GLY A C 1
ATOM 1213 O O . GLY A 1 165 ? -16.419 -11.250 15.489 1.00 78.25 165 GLY A O 1
ATOM 1214 N N . CYS A 1 166 ? -15.882 -9.294 14.532 1.00 78.88 166 CYS A N 1
ATOM 1215 C CA . CYS A 1 166 ? -15.452 -9.873 13.263 1.00 78.88 166 CYS A CA 1
ATOM 1216 C C . CYS A 1 166 ? -13.967 -10.282 13.309 1.00 78.88 166 CYS A C 1
ATOM 1218 O O . CYS A 1 166 ? -13.136 -9.625 13.934 1.00 78.88 166 CYS A O 1
ATOM 1220 N N . ALA A 1 167 ? -13.609 -11.382 12.637 1.00 79.56 167 ALA A N 1
ATOM 1221 C CA . ALA A 1 167 ? -12.234 -11.905 12.629 1.00 79.56 167 ALA A CA 1
ATOM 1222 C C . ALA A 1 167 ? -11.264 -11.100 11.733 1.00 79.56 167 ALA A C 1
ATOM 1224 O O . ALA A 1 167 ? -10.054 -11.357 11.728 1.00 79.56 167 ALA A O 1
ATOM 1225 N N . GLY A 1 168 ? -11.787 -10.123 10.985 1.00 86.06 168 GLY A N 1
ATOM 1226 C CA . GLY A 1 168 ? -11.099 -9.457 9.884 1.00 86.06 168 GLY A CA 1
ATOM 1227 C C . GLY A 1 168 ? -10.955 -10.368 8.661 1.00 86.06 168 GLY A C 1
ATOM 1228 O O . GLY A 1 168 ? -11.612 -11.401 8.549 1.00 86.06 168 GLY A O 1
ATOM 1229 N N . VAL A 1 169 ? -10.080 -9.976 7.738 1.00 90.81 169 VAL A N 1
ATOM 1230 C CA . VAL A 1 169 ? -9.739 -10.773 6.556 1.00 90.81 169 VAL A CA 1
ATOM 1231 C C . VAL A 1 169 ? -8.952 -12.023 6.962 1.00 90.81 169 VAL A C 1
ATOM 1233 O O . VAL A 1 169 ? -7.905 -11.936 7.614 1.00 90.81 169 VAL A O 1
ATOM 1236 N N . GLY A 1 170 ? -9.442 -13.195 6.558 1.00 92.12 170 GLY A N 1
ATOM 1237 C CA . GLY A 1 170 ? -8.679 -14.436 6.631 1.00 92.12 170 GLY A CA 1
ATOM 1238 C C . GLY A 1 170 ? -7.588 -14.417 5.567 1.00 92.12 170 GLY A C 1
ATOM 1239 O O . GLY A 1 170 ? -7.864 -14.099 4.414 1.00 92.12 170 GLY A O 1
ATOM 1240 N N . ALA A 1 171 ? -6.345 -14.735 5.921 1.00 94.56 171 ALA A N 1
ATOM 1241 C CA . ALA A 1 171 ? -5.257 -14.752 4.951 1.00 94.56 171 ALA A CA 1
ATOM 1242 C C . ALA A 1 171 ? -4.484 -16.069 4.980 1.00 94.56 171 ALA A C 1
ATOM 1244 O O . ALA A 1 171 ? -4.244 -16.649 6.041 1.00 94.56 171 ALA A O 1
ATOM 1245 N N . ARG A 1 172 ? 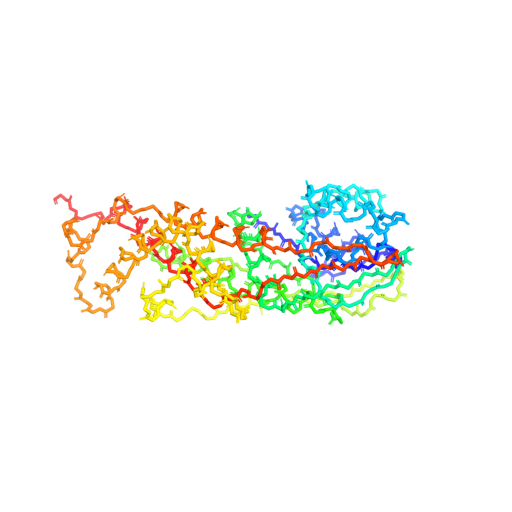-4.088 -16.538 3.796 1.00 95.81 172 ARG A N 1
ATOM 1246 C CA . ARG A 1 172 ? -3.274 -17.741 3.610 1.00 95.81 172 ARG A CA 1
ATOM 1247 C C . ARG A 1 172 ? -2.114 -17.457 2.668 1.00 95.81 172 ARG A C 1
ATOM 1249 O O . ARG A 1 172 ? -2.256 -16.681 1.730 1.00 95.81 172 ARG A O 1
ATOM 1256 N N . ILE A 1 173 ? -0.981 -18.106 2.886 1.00 94.81 173 ILE A N 1
ATOM 1257 C CA . ILE A 1 173 ? 0.127 -18.154 1.932 1.00 94.81 173 ILE A CA 1
ATOM 1258 C C . ILE A 1 173 ? -0.024 -19.417 1.095 1.00 94.81 173 ILE A C 1
ATOM 1260 O O . ILE A 1 173 ? -0.120 -20.509 1.650 1.00 94.81 173 ILE A O 1
ATOM 1264 N N . ALA A 1 174 ? -0.007 -19.266 -0.224 1.00 93.88 174 ALA A N 1
ATOM 1265 C CA . ALA A 1 174 ? 0.127 -20.367 -1.159 1.00 93.88 174 ALA A CA 1
ATOM 1266 C C . ALA A 1 174 ? 1.610 -20.595 -1.466 1.00 93.88 174 ALA A C 1
ATOM 1268 O O . ALA A 1 174 ? 2.257 -19.775 -2.121 1.00 93.88 174 ALA A O 1
ATOM 1269 N N . ALA A 1 175 ? 2.147 -21.713 -0.982 1.00 89.56 175 ALA A N 1
ATOM 1270 C CA . ALA A 1 175 ? 3.483 -22.167 -1.331 1.00 89.56 175 ALA A CA 1
ATOM 1271 C C . ALA A 1 175 ? 3.388 -23.171 -2.479 1.00 89.56 175 ALA A C 1
ATOM 1273 O O . ALA A 1 175 ? 2.764 -24.228 -2.350 1.00 89.56 175 ALA A O 1
ATOM 1274 N N . VAL A 1 176 ? 4.032 -22.836 -3.592 1.00 88.00 176 VAL A N 1
ATOM 1275 C CA . VAL A 1 176 ? 4.144 -23.703 -4.764 1.00 88.00 176 VAL A CA 1
ATOM 1276 C C . VAL A 1 176 ? 5.608 -24.130 -4.891 1.00 88.00 176 VAL A C 1
ATOM 1278 O O . VAL A 1 176 ? 6.491 -23.274 -4.776 1.00 88.00 176 VAL A O 1
ATOM 1281 N N . PRO A 1 177 ? 5.902 -25.420 -5.129 1.00 84.94 177 PRO A N 1
ATOM 1282 C CA . PRO A 1 177 ? 7.231 -25.854 -5.540 1.00 84.94 177 PRO A CA 1
ATOM 1283 C C . PRO A 1 177 ? 7.712 -25.077 -6.778 1.00 84.94 177 PRO A C 1
ATOM 1285 O O . PRO A 1 177 ? 6.879 -24.593 -7.548 1.00 84.94 177 PRO A O 1
ATOM 1288 N N . PRO A 1 178 ? 9.031 -24.980 -7.024 1.00 80.94 178 PRO A N 1
ATOM 1289 C CA . PRO A 1 178 ? 9.551 -24.311 -8.212 1.00 80.94 178 PRO A CA 1
ATOM 1290 C C . PRO A 1 178 ? 8.888 -24.818 -9.502 1.00 80.94 178 PRO A C 1
ATOM 1292 O O . PRO A 1 178 ? 8.979 -25.999 -9.845 1.00 80.94 178 PRO A O 1
ATOM 1295 N N . VAL A 1 179 ? 8.224 -23.913 -10.224 1.00 81.38 179 VAL A N 1
ATOM 1296 C CA . VAL A 1 179 ? 7.565 -24.217 -11.498 1.00 81.38 179 VAL A CA 1
ATOM 1297 C C . VAL A 1 179 ? 8.612 -24.165 -12.608 1.00 81.38 179 VAL A C 1
ATOM 1299 O O . VAL A 1 179 ? 8.981 -23.095 -13.081 1.00 81.38 179 VAL A O 1
ATOM 1302 N N . LEU A 1 180 ? 9.134 -25.332 -12.988 1.00 77.81 180 LEU A N 1
ATOM 1303 C CA . LEU A 1 180 ? 10.198 -25.477 -13.994 1.00 77.81 180 LEU A CA 1
ATOM 1304 C C . LEU A 1 180 ? 9.677 -25.725 -15.424 1.00 77.81 180 LEU A C 1
ATOM 1306 O O . LEU A 1 180 ? 10.470 -25.951 -16.334 1.00 77.81 180 LEU A O 1
ATOM 1310 N N . GLY A 1 181 ? 8.359 -25.706 -15.637 1.00 80.06 181 GLY A N 1
ATOM 1311 C CA . GLY A 1 181 ? 7.746 -25.938 -16.942 1.00 80.06 181 GLY A CA 1
ATOM 1312 C C . GLY A 1 181 ? 6.272 -26.311 -16.828 1.00 80.06 181 GLY A C 1
ATOM 1313 O O . GLY A 1 181 ? 5.621 -26.022 -15.825 1.00 80.06 181 GLY A O 1
ATOM 1314 N N . GLY A 1 182 ? 5.744 -26.947 -17.874 1.00 81.25 182 GLY A N 1
ATOM 1315 C CA . GLY A 1 182 ? 4.415 -27.543 -17.811 1.00 81.25 182 GLY A CA 1
ATOM 1316 C C . GLY A 1 182 ? 4.427 -28.782 -16.920 1.00 81.25 182 GLY A C 1
ATOM 1317 O O . GLY A 1 182 ? 5.381 -29.558 -16.940 1.00 81.25 182 GLY A O 1
ATOM 1318 N N . GLY A 1 183 ? 3.379 -28.970 -16.124 1.00 88.94 183 GLY A N 1
ATOM 1319 C CA . GLY A 1 183 ? 3.314 -30.084 -15.185 1.00 88.94 183 GLY A CA 1
ATOM 1320 C C . GLY A 1 183 ? 2.226 -29.920 -14.137 1.00 88.94 183 GLY A C 1
ATOM 1321 O O . GLY A 1 183 ? 1.413 -28.998 -14.204 1.00 88.94 183 GLY A O 1
ATOM 1322 N N . ARG A 1 184 ? 2.224 -30.839 -13.170 1.00 92.25 184 ARG A N 1
ATOM 1323 C CA . ARG A 1 184 ? 1.323 -30.823 -12.018 1.00 92.25 184 ARG A CA 1
ATOM 1324 C C . ARG A 1 184 ? 2.094 -30.401 -10.772 1.00 92.25 184 ARG A C 1
ATOM 1326 O O . ARG A 1 184 ? 3.130 -30.988 -10.470 1.00 92.25 184 ARG A O 1
ATOM 1333 N N . TYR A 1 185 ? 1.577 -29.414 -10.054 1.00 93.06 185 TYR A N 1
ATOM 1334 C CA . TYR A 1 185 ? 2.213 -28.823 -8.882 1.00 93.06 185 TYR A CA 1
ATOM 1335 C C . TYR A 1 185 ? 1.238 -28.807 -7.709 1.00 93.06 185 TYR A C 1
ATOM 1337 O O . TYR A 1 185 ? 0.180 -28.188 -7.786 1.00 93.06 185 TYR A O 1
ATOM 1345 N N . SER A 1 186 ? 1.606 -29.466 -6.611 1.00 93.06 186 SER A N 1
ATOM 1346 C CA . SER A 1 186 ? 0.849 -29.396 -5.358 1.00 93.06 186 SER A CA 1
ATOM 1347 C C . SER A 1 186 ? 1.048 -28.031 -4.708 1.00 93.06 186 SER A C 1
ATOM 1349 O O . SER A 1 186 ? 2.185 -27.595 -4.535 1.00 93.06 186 SER A O 1
ATOM 1351 N N . VAL A 1 187 ? -0.042 -27.377 -4.317 1.00 93.69 187 VAL A N 1
ATOM 1352 C CA . VAL A 1 187 ? -0.027 -26.083 -3.633 1.00 93.69 187 VAL A CA 1
ATOM 1353 C C . VAL A 1 187 ? -0.430 -26.280 -2.181 1.00 93.69 187 VAL A C 1
ATOM 1355 O O . VAL A 1 187 ? -1.536 -26.729 -1.880 1.00 93.69 187 VAL A O 1
ATOM 1358 N N . SER A 1 188 ? 0.461 -25.895 -1.276 1.00 93.00 188 SER A N 1
ATOM 1359 C CA . SER A 1 188 ? 0.185 -25.917 0.158 1.00 93.00 188 SER A CA 1
ATOM 1360 C C . SER A 1 188 ? -0.302 -24.546 0.612 1.00 93.00 188 SER A C 1
ATOM 1362 O O . SER A 1 188 ? 0.363 -23.538 0.362 1.00 93.00 188 SER A O 1
ATOM 1364 N N . LEU A 1 189 ? -1.448 -24.509 1.295 1.00 94.25 189 LEU A N 1
ATOM 1365 C CA . LEU A 1 189 ? -1.982 -23.297 1.912 1.00 94.25 189 LEU A CA 1
ATOM 1366 C C . LEU A 1 189 ? -1.622 -23.266 3.399 1.00 94.25 189 LEU A C 1
ATOM 1368 O O . LEU A 1 189 ? -1.950 -24.189 4.141 1.00 94.25 189 LEU A O 1
ATOM 1372 N N . TYR A 1 190 ? -0.982 -22.188 3.839 1.00 94.06 190 TYR A N 1
ATOM 1373 C CA . TYR A 1 190 ? -0.610 -21.971 5.237 1.00 94.06 190 TYR A CA 1
ATOM 1374 C C . TYR A 1 190 ? -1.333 -20.754 5.791 1.00 94.06 190 TYR A C 1
ATOM 1376 O O . TYR A 1 190 ? -1.376 -19.719 5.130 1.00 94.06 190 TYR A O 1
ATOM 1384 N N . GLU A 1 191 ? -1.870 -20.845 7.007 1.00 94.19 191 GLU A N 1
ATOM 1385 C CA . GLU A 1 191 ? -2.487 -19.693 7.664 1.00 94.19 191 GLU A CA 1
ATOM 1386 C C . GLU A 1 191 ? -1.466 -18.557 7.828 1.00 94.19 191 GLU A C 1
ATOM 1388 O O . GLU A 1 191 ? -0.362 -18.748 8.344 1.00 94.19 191 GLU A O 1
ATOM 1393 N N . PHE A 1 192 ? -1.841 -17.358 7.387 1.00 93.94 192 PHE A N 1
ATOM 1394 C CA . PHE A 1 192 ? -1.033 -16.157 7.513 1.00 93.94 192 PHE A CA 1
ATOM 1395 C C . PHE A 1 192 ? -1.791 -15.127 8.332 1.00 93.94 192 PHE A C 1
ATOM 1397 O O . PHE A 1 192 ? -2.706 -14.463 7.858 1.00 93.94 192 PHE A O 1
ATOM 1404 N N . THR A 1 193 ? -1.406 -14.987 9.593 1.00 90.19 193 THR A N 1
ATOM 1405 C CA . THR A 1 193 ? -2.094 -14.106 10.533 1.00 90.19 193 THR A CA 1
ATOM 1406 C C . THR A 1 193 ? -1.099 -13.212 11.257 1.00 90.19 193 THR A C 1
ATOM 1408 O O . THR A 1 193 ? 0.073 -13.544 11.443 1.00 90.19 193 THR A O 1
ATOM 1411 N N . SER A 1 194 ? -1.572 -12.044 11.680 1.00 86.94 194 SER A N 1
ATOM 1412 C CA . SER A 1 194 ? -0.810 -11.119 12.512 1.00 86.94 194 SER A CA 1
ATOM 1413 C C . SER A 1 194 ? -1.624 -10.736 13.735 1.00 86.94 194 SER A C 1
ATOM 1415 O O . SER A 1 194 ? -2.836 -10.518 13.639 1.00 86.94 194 SER A O 1
ATOM 1417 N N . LYS A 1 195 ? -0.963 -10.659 14.891 1.00 83.12 195 LYS A N 1
ATOM 1418 C CA . LYS A 1 195 ? -1.587 -10.166 16.119 1.00 83.12 195 LYS A CA 1
ATOM 1419 C C . LYS A 1 195 ? -1.740 -8.650 16.016 1.00 83.12 195 LYS A C 1
ATOM 1421 O O . LYS A 1 195 ? -0.789 -7.959 15.655 1.00 83.12 195 LYS A O 1
ATOM 1426 N N . ALA A 1 196 ? -2.928 -8.152 16.333 1.00 75.69 196 ALA A N 1
ATOM 1427 C CA . ALA A 1 196 ? -3.130 -6.747 16.651 1.00 75.69 196 ALA A CA 1
ATOM 1428 C C . ALA A 1 196 ? -2.943 -6.595 18.166 1.00 75.69 196 ALA A C 1
ATOM 1430 O O . ALA A 1 196 ? -3.514 -7.368 18.934 1.00 75.69 196 ALA A O 1
ATOM 1431 N N . PHE A 1 197 ? -2.110 -5.651 18.596 1.00 71.56 197 PHE A N 1
ATOM 1432 C CA . PHE A 1 197 ? -2.011 -5.286 20.009 1.00 71.56 197 PHE A CA 1
ATOM 1433 C C . PHE A 1 197 ? -2.989 -4.148 20.293 1.00 71.56 197 PHE A C 1
ATOM 1435 O O . PHE A 1 197 ? -3.164 -3.268 19.450 1.00 71.56 197 PHE A O 1
ATOM 1442 N N . PHE A 1 198 ? -3.598 -4.149 21.479 1.00 68.75 198 PHE A N 1
ATOM 1443 C CA . PHE A 1 198 ? -4.519 -3.095 21.905 1.00 68.75 198 PHE A CA 1
ATOM 1444 C C . PHE A 1 198 ? -3.753 -1.879 22.450 1.00 68.75 198 PHE A C 1
ATOM 1446 O O . PHE A 1 198 ? -3.837 -1.518 23.619 1.00 68.75 198 PHE A O 1
ATOM 1453 N N . GLU A 1 199 ? -2.943 -1.274 21.588 1.00 77.50 199 GLU A N 1
ATOM 1454 C CA . GLU A 1 199 ? -2.249 -0.014 21.838 1.00 77.50 199 GLU A CA 1
ATOM 1455 C C . GLU A 1 199 ? -2.571 0.960 20.713 1.00 77.50 199 GLU A C 1
ATOM 1457 O O . GLU A 1 199 ? -2.714 0.548 19.559 1.00 77.50 199 GLU A O 1
ATOM 1462 N N . PHE A 1 200 ? -2.654 2.257 21.027 1.00 83.12 200 PHE A N 1
ATOM 1463 C CA . PHE A 1 200 ? -2.859 3.251 19.981 1.00 83.12 200 PHE A CA 1
ATOM 1464 C C . PHE A 1 200 ? -1.642 3.221 19.044 1.00 83.12 200 PHE A C 1
ATOM 1466 O O . PHE A 1 200 ? -0.521 3.449 19.516 1.00 83.12 200 PHE A O 1
ATOM 1473 N N . PRO A 1 201 ? -1.817 2.973 17.732 1.00 83.25 201 PRO A N 1
ATOM 1474 C CA . PRO A 1 201 ? -0.687 2.762 16.824 1.00 83.25 201 PRO A CA 1
ATOM 1475 C C . PRO A 1 201 ? 0.312 3.931 16.765 1.00 83.25 201 PRO A C 1
ATOM 1477 O O . PRO A 1 201 ? 1.486 3.746 16.433 1.00 83.25 201 PRO A O 1
ATOM 1480 N N . LEU A 1 202 ? -0.119 5.148 17.114 1.00 86.62 202 LEU A N 1
ATOM 1481 C CA . LEU A 1 202 ? 0.723 6.342 17.144 1.00 86.62 202 LEU A CA 1
ATOM 1482 C C . LEU A 1 202 ? 1.080 6.774 18.569 1.00 86.62 202 LEU A C 1
ATOM 1484 O O . LEU A 1 202 ? 0.261 7.313 19.304 1.00 86.62 202 LEU A O 1
ATOM 1488 N N . LYS A 1 203 ? 2.363 6.689 18.932 1.00 83.25 203 LYS A N 1
ATOM 1489 C CA . LYS A 1 203 ? 2.845 7.177 20.241 1.00 83.25 203 LYS A CA 1
ATOM 1490 C C . LYS A 1 203 ? 2.600 8.682 20.454 1.00 83.25 203 LYS A C 1
ATOM 1492 O O . LYS A 1 203 ? 2.363 9.131 21.577 1.00 83.25 203 LYS A O 1
ATOM 1497 N N . SER A 1 204 ? 2.666 9.476 19.382 1.00 88.12 204 SER A N 1
ATOM 1498 C CA . SER A 1 204 ? 2.509 10.933 19.424 1.00 88.12 204 SER A CA 1
ATOM 1499 C C . SER A 1 204 ? 1.848 11.478 18.158 1.00 88.12 204 SER A C 1
ATOM 1501 O O . SER A 1 204 ? 2.114 10.999 17.059 1.00 88.12 204 SER A O 1
ATOM 1503 N N . LEU A 1 205 ? 1.035 12.528 18.320 1.00 90.62 205 LEU A N 1
ATOM 1504 C CA . LEU A 1 205 ? 0.446 13.311 17.224 1.00 90.62 205 LEU A CA 1
ATOM 1505 C C . LEU A 1 205 ? 1.269 14.572 16.894 1.00 90.62 205 LEU A C 1
ATOM 1507 O O . LEU A 1 205 ? 0.893 15.368 16.034 1.00 90.62 205 LEU A O 1
ATOM 1511 N N . ALA A 1 206 ? 2.430 14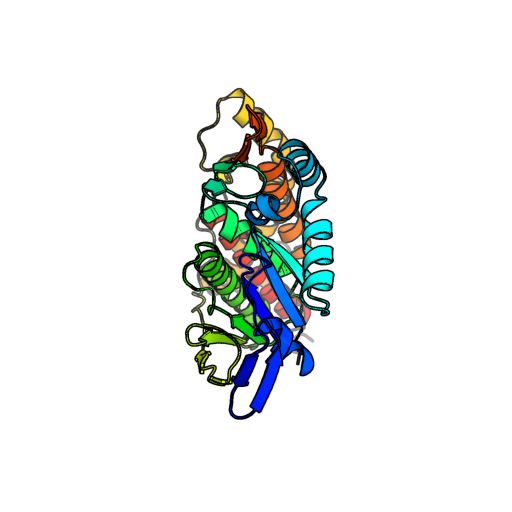.750 17.535 1.00 91.62 206 ALA A N 1
ATOM 1512 C CA . ALA A 1 206 ? 3.345 15.871 17.305 1.00 91.62 206 ALA A CA 1
ATOM 1513 C C . ALA A 1 206 ? 4.192 15.716 16.021 1.00 91.62 206 ALA A C 1
ATOM 1515 O O . ALA A 1 206 ? 5.317 16.211 15.943 1.00 91.62 206 ALA A O 1
ATOM 1516 N N . PHE A 1 207 ? 3.683 15.017 15.001 1.00 92.88 207 PHE A N 1
ATOM 1517 C CA . PHE A 1 207 ? 4.389 14.872 13.730 1.00 92.88 207 PHE A CA 1
ATOM 1518 C C . PHE A 1 207 ? 4.231 16.114 12.847 1.00 92.88 207 PHE A C 1
ATOM 1520 O O . PHE A 1 207 ? 3.238 16.822 12.932 1.00 92.88 207 PHE A O 1
ATOM 1527 N N . LYS A 1 208 ? 5.209 16.424 12.001 1.00 94.88 208 LYS A N 1
ATOM 1528 C CA . LYS A 1 208 ? 5.140 17.523 11.023 1.00 94.88 208 LYS A CA 1
ATOM 1529 C C . LYS A 1 208 ? 5.035 16.937 9.611 1.00 94.88 208 LYS A C 1
ATOM 1531 O O . LYS A 1 208 ? 5.396 15.772 9.449 1.00 94.88 208 LYS A O 1
ATOM 1536 N N . PRO A 1 209 ? 4.616 17.715 8.597 1.00 95.12 209 PRO A N 1
ATOM 1537 C CA . PRO A 1 209 ? 4.727 17.328 7.187 1.00 95.12 209 PRO A CA 1
ATOM 1538 C C . PRO A 1 209 ? 6.011 16.583 6.823 1.00 95.12 209 PRO A C 1
ATOM 1540 O O . PRO A 1 209 ? 5.986 15.482 6.284 1.00 95.12 209 PRO A O 1
ATOM 1543 N N . THR A 1 210 ? 7.147 17.127 7.246 1.00 94.88 210 THR A N 1
ATOM 1544 C CA . THR A 1 210 ? 8.469 16.590 6.932 1.00 94.88 210 THR A CA 1
ATOM 1545 C C . THR A 1 210 ? 8.764 15.259 7.621 1.00 94.88 210 THR A C 1
ATOM 1547 O O . THR A 1 210 ? 9.671 14.565 7.197 1.00 94.88 210 THR A O 1
ATOM 1550 N N . HIS A 1 211 ? 8.025 14.865 8.668 1.00 96.19 211 HIS A N 1
ATOM 1551 C CA . HIS A 1 211 ? 8.238 13.581 9.354 1.00 96.19 211 HIS A CA 1
ATOM 1552 C C . HIS A 1 211 ? 7.721 12.377 8.549 1.00 96.19 211 HIS A C 1
ATOM 1554 O O . HIS A 1 211 ? 8.039 11.238 8.899 1.00 96.19 211 HIS A O 1
ATOM 1560 N N . PHE A 1 212 ? 6.940 12.611 7.486 1.00 96.62 212 PHE A N 1
ATOM 1561 C CA . PHE A 1 212 ? 6.563 11.574 6.522 1.00 96.62 212 PHE A CA 1
ATOM 1562 C C . PHE A 1 212 ? 7.711 11.197 5.582 1.00 96.62 212 PHE A C 1
ATOM 1564 O O . PHE A 1 212 ? 7.628 10.164 4.924 1.00 96.62 212 PHE A O 1
ATOM 1571 N N . VAL A 1 213 ? 8.791 11.983 5.556 1.00 96.88 213 VAL A N 1
ATOM 1572 C CA . VAL A 1 213 ? 9.985 11.735 4.748 1.00 96.88 213 VAL A CA 1
ATOM 1573 C C . VAL A 1 213 ? 11.190 11.525 5.665 1.00 96.88 213 VAL A C 1
ATOM 1575 O O . VAL A 1 213 ? 11.440 12.301 6.581 1.00 96.88 213 VAL A O 1
ATOM 1578 N N . LEU A 1 214 ? 11.934 10.449 5.426 1.00 96.12 214 LEU A N 1
ATOM 1579 C CA . LEU A 1 214 ? 13.174 10.104 6.127 1.00 96.12 214 LEU A CA 1
ATOM 1580 C C . LEU A 1 214 ? 14.425 10.477 5.323 1.00 96.12 214 LEU A C 1
ATOM 1582 O O . LEU A 1 214 ? 15.525 10.467 5.871 1.00 96.12 214 LEU A O 1
ATOM 1586 N N . SER A 1 215 ? 14.277 10.776 4.030 1.00 92.69 215 SER A N 1
ATOM 1587 C CA . SER A 1 215 ? 15.379 11.300 3.222 1.00 92.69 215 SER A CA 1
ATOM 1588 C C . SER A 1 215 ? 15.834 12.668 3.737 1.00 92.69 215 SER A C 1
ATOM 1590 O O . SER A 1 215 ? 14.989 13.480 4.124 1.00 92.69 215 SER A O 1
ATOM 1592 N N . PRO A 1 216 ? 17.145 12.963 3.698 1.00 91.69 216 PRO A N 1
ATOM 1593 C CA . PRO A 1 216 ? 17.625 14.311 3.951 1.00 91.69 216 PRO A CA 1
ATOM 1594 C C . PRO A 1 216 ? 17.082 15.258 2.874 1.00 91.69 216 PRO A C 1
ATOM 1596 O O . PRO A 1 216 ? 17.096 14.939 1.685 1.00 91.69 216 PRO A O 1
ATOM 1599 N N . LEU A 1 217 ? 16.599 16.421 3.302 1.00 92.62 217 LEU A N 1
ATOM 1600 C CA . LEU A 1 217 ? 16.102 17.491 2.440 1.00 92.62 217 LEU A CA 1
ATOM 1601 C C . LEU A 1 217 ? 16.838 18.780 2.804 1.00 92.62 217 LEU A C 1
ATOM 1603 O O . LEU A 1 217 ? 17.041 19.047 3.989 1.00 92.62 217 LEU A O 1
ATOM 1607 N N . GLY A 1 218 ? 17.208 19.572 1.797 1.00 93.56 218 GLY A N 1
ATOM 1608 C CA . GLY A 1 218 ? 17.663 20.947 2.013 1.00 93.56 218 GLY A CA 1
ATOM 1609 C C . GLY A 1 218 ? 16.527 21.835 2.531 1.00 93.56 218 GLY A C 1
ATOM 1610 O O . GLY A 1 218 ? 15.354 21.474 2.410 1.00 93.56 218 GLY A O 1
ATOM 1611 N N . ASP A 1 219 ? 16.866 22.994 3.097 1.00 94.19 219 ASP A N 1
ATOM 1612 C CA . ASP A 1 219 ? 15.894 23.869 3.768 1.00 94.19 219 ASP A CA 1
ATOM 1613 C C . ASP A 1 219 ? 14.762 24.338 2.845 1.00 94.19 219 ASP A C 1
ATOM 1615 O O . ASP A 1 219 ? 13.599 24.313 3.245 1.00 94.19 219 ASP A O 1
ATOM 1619 N N . GLU A 1 220 ? 15.077 24.673 1.593 1.00 94.75 220 GLU A N 1
ATOM 1620 C CA . GLU A 1 220 ? 14.092 25.065 0.577 1.00 94.75 220 GLU A CA 1
ATOM 1621 C C . GLU A 1 220 ? 13.116 23.920 0.263 1.00 94.75 220 GLU A C 1
ATOM 1623 O O . GLU A 1 220 ? 11.912 24.049 0.476 1.00 94.75 220 GLU A O 1
ATOM 1628 N N . ALA A 1 221 ? 13.631 22.743 -0.113 1.00 93.25 221 ALA A N 1
ATOM 1629 C CA . ALA A 1 221 ? 12.807 21.564 -0.394 1.00 93.25 221 ALA A CA 1
ATOM 1630 C C . ALA A 1 221 ? 11.959 21.137 0.818 1.00 93.25 221 ALA A C 1
ATOM 1632 O O . ALA A 1 221 ? 10.841 20.638 0.674 1.00 93.25 221 ALA A O 1
ATOM 1633 N N . LYS A 1 222 ? 12.486 21.331 2.030 1.00 94.31 222 LYS A N 1
ATOM 1634 C CA . LYS A 1 222 ? 11.774 21.070 3.280 1.00 94.31 222 LYS A CA 1
ATOM 1635 C C . LYS A 1 222 ? 10.637 22.068 3.502 1.00 94.31 222 LYS A C 1
ATOM 1637 O O . LYS A 1 222 ? 9.570 21.646 3.947 1.00 94.31 222 LYS A O 1
ATOM 1642 N N . ALA A 1 223 ? 10.850 23.351 3.210 1.00 95.75 223 ALA A N 1
ATOM 1643 C CA . ALA A 1 223 ? 9.832 24.394 3.312 1.00 95.75 223 ALA A CA 1
ATOM 1644 C C . ALA A 1 223 ? 8.703 24.178 2.295 1.00 95.75 223 ALA A C 1
ATOM 1646 O O . ALA A 1 223 ? 7.534 24.182 2.676 1.00 95.75 223 ALA A O 1
ATOM 1647 N N . GLU A 1 224 ? 9.044 23.884 1.040 1.00 95.56 224 GLU A N 1
ATOM 1648 C CA . GLU A 1 224 ? 8.062 23.556 0.005 1.00 95.56 224 GLU A CA 1
ATOM 1649 C C . GLU A 1 224 ? 7.218 22.333 0.381 1.00 95.56 224 GLU A C 1
ATOM 1651 O O . GLU A 1 224 ? 5.995 22.368 0.278 1.00 95.56 224 GLU A O 1
ATOM 1656 N N . LEU A 1 225 ? 7.860 21.248 0.841 1.00 95.06 225 LEU A N 1
ATOM 1657 C CA . LEU A 1 225 ? 7.154 20.036 1.262 1.00 95.06 225 LEU A CA 1
ATOM 1658 C C . LEU A 1 225 ? 6.256 20.320 2.470 1.00 95.06 225 LEU A C 1
ATOM 1660 O O . LEU A 1 225 ? 5.158 19.775 2.584 1.00 95.06 225 LEU A O 1
ATOM 1664 N N . ALA A 1 226 ? 6.729 21.158 3.394 1.00 95.88 226 ALA A N 1
ATOM 1665 C CA . ALA A 1 226 ? 5.957 21.534 4.562 1.00 95.88 226 ALA A CA 1
ATOM 1666 C C . ALA A 1 226 ? 4.690 22.301 4.190 1.00 95.88 226 ALA A C 1
ATOM 1668 O O . ALA A 1 226 ? 3.650 22.013 4.779 1.00 95.88 226 ALA A O 1
ATOM 1669 N N . GLU A 1 227 ? 4.770 23.220 3.228 1.00 97.12 227 GLU A N 1
ATOM 1670 C CA . GLU A 1 227 ? 3.609 23.979 2.767 1.00 97.12 227 GLU A CA 1
ATOM 1671 C C . GLU A 1 227 ? 2.656 23.103 1.945 1.00 97.12 227 GLU A C 1
ATOM 1673 O O . GLU A 1 227 ? 1.460 23.077 2.228 1.00 97.12 227 GLU A O 1
ATOM 1678 N N . GLU A 1 228 ? 3.179 22.297 1.015 1.00 96.38 228 GLU A N 1
ATOM 1679 C CA . GLU A 1 228 ? 2.384 21.389 0.176 1.00 96.38 228 GLU A CA 1
ATOM 1680 C C . GLU A 1 228 ? 1.545 20.408 1.009 1.00 96.38 228 GLU A C 1
ATOM 1682 O O . GLU A 1 228 ? 0.369 20.179 0.726 1.00 96.38 228 GLU A O 1
ATOM 1687 N N . LEU A 1 229 ? 2.132 19.825 2.058 1.00 97.69 229 LEU A N 1
ATOM 1688 C CA . LEU A 1 229 ? 1.457 18.812 2.874 1.00 97.69 229 LEU A CA 1
ATOM 1689 C C . LEU A 1 229 ? 0.769 19.392 4.118 1.00 97.69 229 LEU A C 1
ATOM 1691 O O . LEU A 1 229 ? 0.235 18.634 4.930 1.00 97.69 229 LEU A O 1
ATOM 1695 N N . LYS A 1 230 ? 0.775 20.714 4.305 1.00 97.44 230 LYS A N 1
ATOM 1696 C CA . LYS A 1 230 ? 0.245 21.379 5.505 1.00 97.44 230 LYS A CA 1
ATOM 1697 C C . LYS A 1 230 ? -1.224 21.061 5.753 1.00 97.44 230 LYS A C 1
ATOM 1699 O O . LYS A 1 230 ? -1.582 20.659 6.862 1.00 97.44 230 LYS A O 1
ATOM 1704 N N . GLU A 1 231 ? -2.055 21.235 4.728 1.00 98.06 231 GLU A N 1
ATOM 1705 C CA . GLU A 1 231 ? -3.494 20.976 4.796 1.00 98.06 231 GLU A CA 1
ATOM 1706 C C . GLU A 1 231 ? -3.791 19.497 5.085 1.00 98.06 231 GLU A C 1
ATOM 1708 O O . GLU A 1 231 ? -4.394 19.231 6.134 1.00 98.06 231 GLU A O 1
ATOM 1713 N N . PRO A 1 232 ? -3.305 18.520 4.289 1.00 98.06 232 PRO A N 1
ATOM 1714 C CA . PRO A 1 232 ? -3.686 17.130 4.506 1.00 98.06 232 PRO A CA 1
ATOM 1715 C C . PRO A 1 232 ? -3.130 16.587 5.830 1.00 98.06 232 PRO A C 1
ATOM 1717 O O . PRO A 1 232 ? -3.808 15.831 6.526 1.00 98.06 232 PRO A O 1
ATOM 1720 N N . VAL A 1 233 ? -1.949 17.036 6.272 1.00 98.12 233 VAL A N 1
ATOM 1721 C CA . VAL A 1 233 ? -1.420 16.700 7.607 1.00 98.12 233 VAL A CA 1
ATOM 1722 C C . VAL A 1 233 ? -2.275 17.304 8.717 1.00 98.12 233 VAL A C 1
ATOM 1724 O O . VAL A 1 233 ? -2.528 16.636 9.720 1.00 98.12 233 VAL A O 1
ATOM 1727 N N . GLY A 1 234 ? -2.729 18.548 8.563 1.00 97.62 234 GLY A N 1
ATOM 1728 C CA . GLY A 1 234 ? -3.628 19.197 9.515 1.00 97.62 234 GLY A CA 1
ATOM 1729 C C . GLY A 1 234 ? -4.971 18.473 9.626 1.00 97.62 234 GLY A C 1
ATOM 1730 O O . GLY A 1 234 ? -5.458 18.235 10.733 1.00 97.62 234 GLY A O 1
ATOM 1731 N N . ARG A 1 235 ? -5.549 18.060 8.493 1.00 97.31 235 ARG A N 1
ATOM 1732 C CA . ARG A 1 235 ? -6.774 17.252 8.445 1.00 97.31 235 ARG A CA 1
ATOM 1733 C C . ARG A 1 235 ? -6.584 15.893 9.117 1.00 97.31 235 ARG A C 1
ATOM 1735 O O . ARG A 1 235 ? -7.343 15.567 10.028 1.00 97.31 235 ARG A O 1
ATOM 1742 N N . LEU A 1 236 ? -5.539 15.154 8.743 1.00 97.81 236 LEU A N 1
ATOM 1743 C CA . LEU A 1 236 ? -5.218 13.852 9.329 1.00 97.81 236 LEU A CA 1
ATOM 1744 C C . LEU A 1 236 ? -5.036 13.949 10.850 1.00 97.81 236 LEU A C 1
ATOM 1746 O O . LEU A 1 236 ? -5.587 13.143 11.593 1.00 97.81 236 LEU A O 1
ATOM 1750 N N . LYS A 1 237 ? -4.311 14.962 11.337 1.00 96.69 237 LYS A N 1
ATOM 1751 C CA . LYS A 1 237 ? -4.103 15.177 12.775 1.00 96.69 237 LYS A CA 1
ATOM 1752 C C . LYS A 1 237 ? -5.389 15.391 13.554 1.00 96.69 237 LYS A C 1
ATOM 1754 O O . LYS A 1 237 ? -5.504 14.835 14.639 1.00 96.69 237 LYS A O 1
ATOM 1759 N N . ARG A 1 238 ? -6.315 16.201 13.031 1.00 95.25 238 ARG A N 1
ATOM 1760 C CA . ARG A 1 238 ? -7.603 16.456 13.692 1.00 95.25 238 ARG A CA 1
ATOM 1761 C C . ARG A 1 238 ? -8.376 15.152 13.882 1.00 95.25 238 ARG A C 1
ATOM 1763 O O . ARG A 1 238 ? -8.784 14.845 14.990 1.00 95.25 238 ARG A O 1
ATOM 1770 N N . ILE A 1 239 ? -8.459 14.335 12.835 1.00 96.25 239 ILE A N 1
ATOM 1771 C CA . ILE A 1 239 ? -9.169 13.047 12.877 1.00 96.25 239 ILE A CA 1
ATOM 1772 C C . ILE A 1 239 ? -8.465 12.053 13.814 1.00 96.25 239 ILE A C 1
ATOM 1774 O O . ILE A 1 239 ? -9.103 11.372 14.613 1.00 96.25 239 ILE A O 1
ATOM 1778 N N . LEU A 1 240 ? -7.131 11.993 13.774 1.00 95.69 240 LEU A N 1
ATOM 1779 C CA . LEU A 1 240 ? -6.358 11.134 14.674 1.00 95.69 240 LEU A CA 1
ATOM 1780 C C . LEU A 1 240 ? -6.400 11.590 16.140 1.00 95.69 240 LEU A C 1
ATOM 1782 O O . LEU A 1 240 ? -6.178 10.765 17.027 1.00 95.69 240 LEU A O 1
ATOM 1786 N N . ALA A 1 241 ? -6.649 12.875 16.408 1.00 94.31 241 ALA A N 1
ATOM 1787 C CA . ALA A 1 241 ? -6.853 13.373 17.764 1.00 94.31 241 ALA A CA 1
ATOM 1788 C C . ALA A 1 241 ? -8.132 12.784 18.367 1.00 94.31 241 ALA A C 1
ATOM 1790 O O . ALA A 1 241 ? -8.063 12.229 19.462 1.00 94.31 241 ALA A O 1
ATOM 1791 N N . GLU A 1 242 ? -9.233 12.779 17.610 1.00 93.00 242 GLU A N 1
ATOM 1792 C CA . GLU A 1 242 ? -10.477 12.106 18.007 1.00 93.00 242 GLU A CA 1
ATOM 1793 C C . GLU A 1 242 ? -10.255 10.606 18.230 1.00 93.00 242 GLU A C 1
ATOM 1795 O O . GLU A 1 242 ? -10.612 10.071 19.278 1.00 93.00 242 GLU A O 1
ATOM 1800 N N . ALA A 1 243 ? -9.557 9.932 17.304 1.00 92.69 243 ALA A N 1
ATOM 1801 C CA . ALA A 1 243 ? -9.200 8.517 17.452 1.00 92.69 243 ALA A CA 1
ATOM 1802 C C . ALA A 1 243 ? -8.435 8.238 18.753 1.00 92.69 243 ALA A C 1
ATOM 1804 O O . ALA A 1 243 ? -8.680 7.239 19.431 1.00 92.69 243 ALA A O 1
ATOM 1805 N N . ARG A 1 244 ? -7.502 9.126 19.113 1.00 93.38 244 ARG A N 1
ATOM 1806 C CA . ARG A 1 244 ? -6.698 8.989 20.327 1.00 93.38 244 ARG A CA 1
ATOM 1807 C C . ARG A 1 244 ? -7.522 9.222 21.588 1.00 93.38 244 ARG A C 1
ATOM 1809 O O . ARG A 1 244 ? -7.328 8.490 22.555 1.00 93.38 244 ARG A O 1
ATOM 1816 N N . LEU A 1 245 ? -8.402 10.223 21.596 1.00 92.94 245 LEU A N 1
ATOM 1817 C CA . LEU A 1 245 ? -9.293 10.493 22.726 1.00 92.94 245 LEU A CA 1
ATOM 1818 C C . LEU A 1 245 ? -10.240 9.313 22.960 1.00 92.94 245 LEU A C 1
ATOM 1820 O O . LEU A 1 245 ? -10.292 8.793 24.074 1.00 92.94 245 LEU A O 1
ATOM 1824 N N . ALA A 1 246 ? -10.882 8.822 21.900 1.00 90.81 246 ALA A N 1
ATOM 1825 C CA . ALA A 1 246 ? -11.777 7.674 21.964 1.00 90.81 246 ALA A CA 1
ATOM 1826 C C . ALA A 1 246 ? -11.059 6.401 22.447 1.00 90.81 246 ALA A C 1
ATOM 1828 O O . ALA A 1 246 ? -11.534 5.707 23.346 1.00 90.81 246 ALA A O 1
ATOM 1829 N N . PHE A 1 247 ? -9.867 6.117 21.914 1.00 90.62 247 PHE A N 1
ATOM 1830 C CA . PHE A 1 247 ? -9.068 4.986 22.380 1.00 90.62 247 PHE A CA 1
ATOM 1831 C C . PHE A 1 247 ? -8.647 5.132 23.847 1.00 90.62 247 PHE A C 1
ATOM 1833 O O . PHE A 1 247 ? -8.711 4.165 24.602 1.00 90.62 247 PHE A O 1
ATOM 1840 N N . ASN A 1 248 ? -8.226 6.326 24.272 1.00 91.25 248 ASN A N 1
ATOM 1841 C CA . ASN A 1 248 ? -7.852 6.575 25.662 1.00 91.25 248 ASN A CA 1
ATOM 1842 C C . ASN A 1 248 ? -9.043 6.391 26.612 1.00 91.25 248 ASN A C 1
ATOM 1844 O O . ASN A 1 248 ? -8.860 5.827 27.688 1.00 91.25 248 ASN A O 1
ATOM 1848 N N . ALA A 1 249 ? -10.248 6.809 26.215 1.00 90.62 249 ALA A N 1
ATOM 1849 C CA . ALA A 1 249 ? -11.465 6.578 26.989 1.00 90.62 249 ALA A CA 1
ATOM 1850 C C . ALA A 1 249 ? -11.688 5.078 27.251 1.00 90.62 249 ALA A C 1
ATOM 1852 O O . ALA A 1 249 ? -11.967 4.690 28.384 1.00 90.62 249 ALA A O 1
ATOM 1853 N N . LEU A 1 250 ? -11.462 4.220 26.249 1.00 86.56 250 LEU A N 1
ATOM 1854 C CA . LEU A 1 250 ? -11.493 2.766 26.440 1.00 86.56 250 LEU A CA 1
ATOM 1855 C C . LEU A 1 250 ? -10.333 2.261 27.303 1.00 86.56 250 LEU A C 1
ATOM 1857 O O . LEU A 1 250 ? -10.550 1.554 28.284 1.00 86.56 250 LEU A O 1
ATOM 1861 N N . LYS A 1 251 ? -9.096 2.633 26.957 1.00 89.19 251 LYS A N 1
ATOM 1862 C CA . LYS A 1 251 ? -7.879 2.144 27.620 1.00 89.19 251 LYS A CA 1
ATOM 1863 C C . LYS A 1 251 ? -7.857 2.457 29.116 1.00 89.19 251 LYS A C 1
ATOM 1865 O O . LYS A 1 251 ? -7.376 1.642 29.898 1.00 89.19 251 LYS A O 1
ATOM 1870 N N . TYR A 1 252 ? -8.349 3.629 29.507 1.00 90.62 252 TYR A N 1
ATOM 1871 C CA . TYR A 1 252 ? -8.358 4.088 30.896 1.00 90.62 252 TYR A CA 1
ATOM 1872 C C . TYR A 1 252 ? -9.690 3.838 31.613 1.00 90.62 252 TYR A C 1
ATOM 1874 O O . TYR A 1 252 ? -9.878 4.345 32.715 1.00 90.62 252 TYR A O 1
ATOM 1882 N N . ASN A 1 253 ? -10.591 3.045 31.022 1.00 88.56 253 ASN A N 1
ATOM 1883 C CA . ASN A 1 253 ? -11.896 2.713 31.594 1.00 88.56 253 ASN A CA 1
ATOM 1884 C C . ASN A 1 253 ? -12.729 3.958 31.965 1.00 88.56 253 ASN A C 1
ATOM 1886 O O . ASN A 1 253 ? -13.352 4.026 33.023 1.00 88.56 253 ASN A O 1
ATOM 1890 N N . VAL A 1 254 ? -12.746 4.946 31.065 1.00 92.12 254 VAL A N 1
ATOM 1891 C CA . VAL A 1 254 ? -13.592 6.149 31.130 1.00 92.12 254 VAL A CA 1
ATOM 1892 C C . VAL A 1 254 ? -14.573 6.158 29.941 1.00 92.12 254 VAL A C 1
ATOM 1894 O O . VAL A 1 254 ? -14.595 7.112 29.163 1.00 92.12 254 VAL A O 1
ATOM 1897 N N . PRO A 1 255 ? -15.391 5.102 29.747 1.00 85.00 255 PRO A N 1
ATOM 1898 C CA . PRO A 1 255 ? -16.264 4.983 28.577 1.00 85.00 255 PRO A CA 1
ATOM 1899 C C . PRO A 1 255 ? -17.359 6.052 28.539 1.00 85.00 255 PRO A C 1
ATOM 1901 O O . PRO A 1 255 ? -17.863 6.348 27.462 1.00 85.00 255 PRO A O 1
ATOM 1904 N N . LEU A 1 256 ? -17.690 6.674 29.681 1.00 87.19 256 LEU A N 1
ATOM 1905 C CA . LEU A 1 256 ? -18.647 7.780 29.738 1.00 87.19 256 LEU A CA 1
ATOM 1906 C C . LEU A 1 256 ? -18.256 8.910 28.771 1.00 87.19 256 LEU A C 1
ATOM 1908 O O . LEU A 1 256 ? -19.124 9.457 28.104 1.00 87.19 256 LEU A O 1
ATOM 1912 N N . ALA A 1 257 ? -16.957 9.180 28.599 1.00 88.75 257 ALA A N 1
ATOM 1913 C CA . ALA A 1 257 ? -16.460 10.194 27.666 1.00 88.75 257 ALA A CA 1
ATOM 1914 C C . ALA A 1 257 ? -16.886 9.958 26.204 1.00 88.75 257 ALA A C 1
ATOM 1916 O O . ALA A 1 257 ? -16.959 10.914 25.443 1.00 88.75 257 ALA A O 1
ATOM 1917 N N . LEU A 1 258 ? -17.190 8.714 25.808 1.00 86.19 258 LEU A N 1
ATOM 1918 C CA . LEU A 1 258 ? -17.662 8.391 24.457 1.00 86.19 258 LEU A CA 1
ATOM 1919 C C . LEU A 1 258 ? -19.110 8.844 24.207 1.00 86.19 258 LEU A C 1
ATOM 1921 O O . LEU A 1 258 ? -19.513 8.954 23.055 1.00 86.19 258 LEU A O 1
ATOM 1925 N N . TYR A 1 259 ? -19.885 9.103 25.266 1.00 82.94 259 TYR A N 1
ATOM 1926 C CA . TYR A 1 259 ? -21.275 9.570 25.182 1.00 82.94 259 TYR A CA 1
ATOM 1927 C C . TYR A 1 259 ? -21.404 11.099 25.224 1.00 82.94 259 TYR A C 1
ATOM 1929 O O . TYR A 1 259 ? -22.488 11.626 24.992 1.00 82.94 259 TYR A O 1
ATOM 1937 N N . HIS A 1 260 ? -20.302 11.800 25.492 1.00 87.19 260 HIS A N 1
ATOM 1938 C CA . HIS A 1 260 ? -20.226 13.252 25.596 1.00 87.19 260 HIS A CA 1
ATOM 1939 C C . HIS A 1 260 ? -19.496 13.810 24.372 1.00 87.19 260 HIS A C 1
ATOM 1941 O O . HIS A 1 260 ? -18.266 13.763 24.301 1.00 87.19 260 HIS A O 1
ATOM 1947 N N . GLU A 1 261 ? -20.250 14.327 23.397 1.00 85.62 261 GLU A N 1
ATOM 1948 C CA . GLU A 1 261 ? -19.714 14.850 22.127 1.00 85.62 261 GLU A CA 1
ATOM 1949 C C . GLU A 1 261 ? -18.727 16.011 22.329 1.00 85.62 261 GLU A C 1
ATOM 1951 O O . GLU A 1 261 ? -17.833 16.224 21.511 1.00 85.62 261 GLU A O 1
ATOM 1956 N N . GLU A 1 262 ? -18.853 16.733 23.442 1.00 86.69 262 GLU A N 1
ATOM 1957 C CA . GLU A 1 262 ? -17.934 17.777 23.885 1.00 86.69 262 GLU A CA 1
ATOM 1958 C C . GLU A 1 262 ? -16.550 17.246 24.302 1.00 86.69 262 GLU A C 1
ATOM 1960 O O . GLU A 1 262 ? -15.588 18.015 24.344 1.00 86.69 262 GLU A O 1
ATOM 1965 N N . VAL A 1 263 ? -16.438 15.944 24.598 1.00 85.88 263 VAL A N 1
ATOM 1966 C CA . VAL A 1 263 ? -15.184 15.264 24.959 1.00 85.88 263 VAL A CA 1
ATOM 1967 C C . VAL A 1 263 ? -14.656 14.414 23.804 1.00 85.88 263 VAL A C 1
ATOM 1969 O O . VAL A 1 263 ? -13.461 14.471 23.511 1.00 85.88 263 VAL A O 1
ATOM 1972 N N . VAL A 1 264 ? -15.519 13.618 23.163 1.00 89.12 264 VAL A N 1
ATOM 1973 C CA . VAL A 1 264 ? -15.167 12.764 22.019 1.00 89.12 264 VAL A CA 1
ATOM 1974 C C . VAL A 1 264 ? -16.235 12.891 20.940 1.00 89.12 264 VAL A C 1
ATOM 1976 O O . VAL A 1 264 ? -17.355 12.406 21.098 1.00 89.12 264 VAL A O 1
ATOM 1979 N N . ASN A 1 265 ? -15.883 13.469 19.792 1.00 89.19 265 ASN A N 1
ATOM 1980 C CA . ASN A 1 265 ? -16.837 13.678 18.707 1.00 89.19 265 ASN A CA 1
ATOM 1981 C C . ASN A 1 265 ? -16.759 12.553 17.662 1.00 89.19 265 ASN A C 1
ATOM 1983 O O . ASN A 1 265 ? -16.304 12.753 16.533 1.00 89.19 265 ASN A O 1
ATOM 1987 N N . LEU A 1 266 ? -17.224 11.349 18.023 1.00 87.62 266 LEU A N 1
ATOM 1988 C CA . LEU A 1 266 ? -17.241 10.200 17.103 1.00 87.62 266 LEU A CA 1
ATOM 1989 C C . LEU A 1 266 ? -18.152 10.417 15.885 1.00 87.62 266 LEU A C 1
ATOM 1991 O O . LEU A 1 266 ? -17.833 9.928 14.802 1.00 87.62 266 LEU A O 1
ATOM 1995 N N . LYS A 1 267 ? -19.257 11.161 16.036 1.00 85.31 267 LYS A N 1
ATOM 1996 C CA . LYS A 1 267 ? -20.202 11.439 14.938 1.00 85.31 267 LYS A CA 1
ATOM 1997 C C . LYS A 1 267 ? -19.597 12.354 13.873 1.00 85.31 267 LYS A C 1
ATOM 1999 O O . LYS A 1 267 ? -19.798 12.130 12.684 1.00 85.31 267 LYS A O 1
ATOM 2004 N N . GLY A 1 268 ? -18.852 13.376 14.296 1.00 85.56 268 GLY A N 1
ATOM 2005 C CA . GLY A 1 268 ? -18.154 14.309 13.410 1.00 85.56 268 GLY A CA 1
ATOM 2006 C C . GLY A 1 268 ? -16.834 13.767 12.857 1.00 85.56 268 GLY A C 1
ATOM 2007 O O . GLY A 1 268 ? -16.274 14.347 11.924 1.00 85.56 268 GLY A O 1
ATOM 2008 N N . ALA A 1 269 ? -16.324 12.666 13.411 1.00 89.31 269 ALA A N 1
ATOM 2009 C CA . ALA A 1 269 ? -15.096 12.045 12.955 1.00 89.31 269 ALA A CA 1
ATOM 2010 C C . ALA A 1 269 ? -15.333 11.211 11.683 1.00 89.31 269 ALA A C 1
ATOM 2012 O O . ALA A 1 269 ? -16.157 10.293 11.636 1.00 89.31 269 ALA A O 1
ATOM 2013 N N . ASP A 1 270 ? -14.556 11.502 10.640 1.00 94.69 270 ASP A N 1
ATOM 2014 C CA . ASP A 1 270 ? -14.614 10.784 9.369 1.00 94.69 270 ASP A CA 1
ATOM 2015 C C . ASP A 1 270 ? -13.288 10.049 9.082 1.00 94.69 270 ASP A C 1
ATOM 2017 O O . ASP A 1 270 ? -12.333 10.653 8.581 1.00 94.69 270 ASP A O 1
ATOM 2021 N N . PRO A 1 271 ? -13.190 8.740 9.392 1.00 94.81 271 PRO A N 1
ATOM 2022 C CA . PRO A 1 271 ? -12.017 7.929 9.079 1.00 94.81 271 PRO A CA 1
ATOM 2023 C C . PRO A 1 271 ? -11.684 7.898 7.587 1.00 94.81 271 PRO A C 1
ATOM 2025 O O . PRO A 1 271 ? -10.502 7.870 7.238 1.00 94.81 271 PRO A O 1
ATOM 2028 N N . ALA A 1 272 ? -12.694 7.946 6.708 1.00 95.25 272 ALA A N 1
ATOM 2029 C CA . ALA A 1 272 ? -12.486 7.925 5.264 1.00 95.25 272 ALA A CA 1
ATOM 2030 C C . ALA A 1 272 ? -11.783 9.210 4.811 1.00 95.25 272 ALA A C 1
ATOM 2032 O O . ALA A 1 272 ? -10.751 9.142 4.147 1.00 95.25 272 ALA A O 1
ATOM 2033 N N . ALA A 1 273 ? -12.237 10.375 5.282 1.00 97.00 273 ALA A N 1
ATOM 2034 C CA . ALA A 1 273 ? -11.522 11.641 5.109 1.00 97.00 273 ALA A CA 1
ATOM 2035 C C . ALA A 1 273 ? -10.073 11.601 5.622 1.00 97.00 273 ALA A C 1
ATOM 2037 O O . ALA A 1 273 ? -9.191 12.233 5.036 1.00 97.00 273 ALA A O 1
ATOM 2038 N N . GLY A 1 274 ? -9.821 10.885 6.720 1.00 97.56 274 GLY A N 1
ATOM 2039 C CA . GLY A 1 274 ? -8.475 10.696 7.256 1.00 97.56 274 GLY A CA 1
ATOM 2040 C C . GLY A 1 274 ? -7.609 9.837 6.339 1.00 97.56 274 GLY A C 1
ATOM 2041 O O . GLY A 1 274 ? -6.442 10.164 6.113 1.00 97.56 274 GLY A O 1
ATOM 2042 N N . LEU A 1 275 ? -8.179 8.773 5.770 1.00 97.31 275 LEU A N 1
ATOM 2043 C CA . LEU A 1 275 ? -7.484 7.907 4.823 1.00 97.31 275 LEU A CA 1
ATOM 2044 C C . LEU A 1 275 ? -7.184 8.651 3.517 1.00 97.31 275 LEU A C 1
ATOM 2046 O O . LEU A 1 275 ? -6.069 8.548 3.012 1.00 97.31 275 LEU A O 1
ATOM 2050 N N . GLU A 1 276 ? -8.116 9.465 3.025 1.00 97.81 276 GLU A N 1
ATOM 2051 C CA . GLU A 1 276 ? -7.894 10.333 1.864 1.00 97.81 276 GLU A CA 1
ATOM 2052 C C . GLU A 1 276 ? -6.796 11.368 2.125 1.00 97.81 276 GLU A C 1
ATOM 2054 O O . GLU A 1 276 ? -5.906 11.555 1.295 1.00 97.81 276 GLU A O 1
ATOM 2059 N N . ALA A 1 277 ? -6.775 11.983 3.311 1.00 98.31 277 ALA A N 1
ATOM 2060 C CA . ALA A 1 277 ? -5.684 12.870 3.707 1.00 98.31 277 ALA A CA 1
ATOM 2061 C C . ALA A 1 277 ? -4.331 12.133 3.741 1.00 98.31 277 ALA A C 1
ATOM 2063 O O . ALA A 1 277 ? -3.322 12.661 3.273 1.00 98.31 277 ALA A O 1
ATOM 2064 N N . LEU A 1 278 ? -4.299 10.893 4.241 1.00 98.38 278 LEU A N 1
ATOM 2065 C CA . LEU A 1 278 ? -3.093 10.064 4.246 1.00 98.38 278 LEU A CA 1
ATOM 2066 C C . LEU A 1 278 ? -2.629 9.703 2.825 1.00 98.38 278 LEU A C 1
ATOM 2068 O O . LEU A 1 278 ? -1.435 9.801 2.532 1.00 98.38 278 LEU A O 1
ATOM 2072 N N . ARG A 1 279 ? -3.556 9.340 1.928 1.00 98.19 279 ARG A N 1
ATOM 2073 C CA . ARG A 1 279 ? -3.267 9.100 0.504 1.00 98.19 279 ARG A CA 1
ATOM 2074 C C . ARG A 1 279 ? -2.720 10.357 -0.165 1.00 98.19 279 ARG A C 1
ATOM 2076 O O . ARG A 1 279 ? -1.725 10.267 -0.879 1.00 98.19 279 ARG A O 1
ATOM 2083 N N . ALA A 1 280 ? -3.299 11.523 0.116 1.00 98.19 280 ALA A N 1
ATOM 2084 C CA . ALA A 1 280 ? -2.822 12.803 -0.399 1.00 98.19 280 ALA A CA 1
ATOM 2085 C C . ALA A 1 280 ? -1.396 13.130 0.077 1.00 98.19 280 ALA A C 1
ATOM 2087 O O . ALA A 1 280 ? -0.587 13.610 -0.717 1.00 98.19 280 ALA A O 1
ATOM 2088 N N . ILE A 1 281 ? -1.059 12.816 1.336 1.00 98.50 281 ILE A N 1
ATOM 2089 C CA . ILE A 1 281 ? 0.304 12.967 1.871 1.00 98.50 281 ILE A CA 1
ATOM 2090 C C . ILE A 1 281 ? 1.288 12.083 1.107 1.00 98.50 281 ILE A C 1
ATOM 2092 O O . ILE A 1 281 ? 2.305 12.572 0.616 1.00 98.50 281 ILE A O 1
ATOM 2096 N N . VAL A 1 282 ? 0.983 10.789 0.983 1.00 98.12 282 VAL A N 1
ATOM 2097 C CA . VAL A 1 282 ? 1.849 9.827 0.286 1.00 98.12 282 VAL A CA 1
ATOM 2098 C C . VAL A 1 282 ? 2.005 10.195 -1.193 1.00 98.12 282 VAL A C 1
ATOM 2100 O O . VAL A 1 282 ? 3.121 10.194 -1.709 1.00 98.12 282 VAL A O 1
ATOM 2103 N N . ALA A 1 283 ? 0.920 10.598 -1.858 1.00 96.69 283 ALA A N 1
ATOM 2104 C CA . ALA A 1 283 ? 0.954 11.078 -3.236 1.00 96.69 283 ALA A CA 1
ATOM 2105 C C . ALA A 1 283 ? 1.784 12.364 -3.385 1.00 96.69 283 ALA A C 1
ATOM 2107 O O . ALA A 1 283 ? 2.521 12.499 -4.358 1.00 96.69 283 ALA A O 1
ATOM 2108 N N . GLY A 1 284 ? 1.707 13.293 -2.426 1.00 96.69 284 GLY A N 1
ATOM 2109 C CA . GLY A 1 284 ? 2.530 14.505 -2.425 1.00 96.69 284 GLY A CA 1
ATOM 2110 C C . GLY A 1 284 ? 4.020 14.226 -2.282 1.00 96.69 284 GLY A C 1
ATOM 2111 O O . GLY A 1 284 ? 4.830 14.846 -2.966 1.00 96.69 284 GLY A O 1
ATOM 2112 N N . VAL A 1 285 ? 4.396 13.223 -1.486 1.00 96.94 285 VAL A N 1
ATOM 2113 C CA . VAL A 1 285 ? 5.791 12.763 -1.444 1.00 96.94 285 VAL A CA 1
ATOM 2114 C C . VAL A 1 285 ? 6.201 12.107 -2.769 1.00 96.94 285 VAL A C 1
ATOM 2116 O O . VAL A 1 285 ? 7.278 12.409 -3.279 1.00 96.94 285 VAL A O 1
ATOM 2119 N N . GLU A 1 286 ? 5.353 11.257 -3.360 1.00 95.50 286 GLU A N 1
ATOM 2120 C CA . GLU A 1 286 ? 5.655 10.579 -4.633 1.00 95.50 286 GLU A CA 1
ATOM 2121 C C . GLU A 1 286 ? 5.773 11.551 -5.815 1.00 95.50 286 GLU A C 1
ATOM 2123 O O . GLU A 1 286 ? 6.595 11.332 -6.703 1.00 95.50 286 GLU A O 1
ATOM 2128 N N . ARG A 1 287 ? 5.028 12.666 -5.824 1.00 94.81 287 ARG A N 1
ATOM 2129 C CA . ARG A 1 287 ? 5.166 13.718 -6.850 1.00 94.81 287 ARG A CA 1
ATOM 2130 C C . ARG A 1 287 ? 6.566 14.329 -6.912 1.00 94.81 287 ARG A C 1
ATOM 2132 O O . ARG A 1 287 ? 6.938 14.867 -7.947 1.00 94.81 287 ARG A O 1
ATOM 2139 N N . ARG A 1 288 ? 7.355 14.226 -5.838 1.00 94.44 288 ARG A N 1
ATOM 2140 C CA . ARG A 1 288 ? 8.751 14.694 -5.800 1.00 94.44 288 ARG A CA 1
ATOM 2141 C C . ARG A 1 288 ? 9.752 13.681 -6.351 1.00 94.44 288 ARG A C 1
ATOM 2143 O O . ARG A 1 288 ? 10.959 13.929 -6.281 1.00 94.44 288 ARG A O 1
ATOM 2150 N N . LYS A 1 289 ? 9.287 12.541 -6.876 1.00 95.75 289 LYS A N 1
ATOM 2151 C CA . LYS A 1 289 ? 10.153 11.616 -7.608 1.00 95.75 289 LYS A CA 1
ATOM 2152 C C . LYS A 1 289 ? 10.812 12.342 -8.780 1.00 95.75 289 LYS A C 1
ATOM 2154 O O . LYS A 1 289 ? 10.213 13.215 -9.401 1.00 95.75 289 LYS A O 1
ATOM 2159 N N . ARG A 1 290 ? 12.042 11.958 -9.101 1.00 96.00 290 ARG A N 1
ATOM 2160 C CA . ARG A 1 290 ? 12.742 12.440 -10.297 1.00 96.00 290 ARG A CA 1
ATOM 2161 C C . ARG A 1 290 ? 12.867 11.294 -11.275 1.00 96.00 290 ARG A C 1
ATOM 2163 O O . ARG A 1 290 ? 13.375 10.241 -10.895 1.00 96.00 290 ARG A O 1
ATOM 2170 N N . VAL A 1 291 ? 12.411 11.509 -12.500 1.00 96.88 291 VAL A N 1
ATOM 2171 C CA . VAL A 1 291 ? 12.557 10.575 -13.615 1.00 96.88 291 VAL A CA 1
ATOM 2172 C C . VAL A 1 291 ? 13.534 11.219 -14.592 1.00 96.88 291 VAL A C 1
ATOM 2174 O O . VAL A 1 291 ? 13.324 12.344 -15.028 1.00 96.88 291 VAL A O 1
ATOM 2177 N N . LEU A 1 292 ? 14.651 10.551 -14.855 1.00 96.81 292 LEU A N 1
ATOM 2178 C CA . LEU A 1 292 ? 15.736 11.054 -15.692 1.00 96.81 292 LEU A CA 1
ATOM 2179 C C . LEU A 1 292 ? 16.073 10.008 -16.750 1.00 96.81 292 LEU A C 1
ATOM 2181 O O . LEU A 1 292 ? 16.018 8.807 -16.475 1.00 96.81 292 LEU A O 1
ATOM 2185 N N . VAL A 1 293 ? 16.461 10.468 -17.937 1.00 96.81 293 VAL A N 1
ATOM 2186 C CA . VAL A 1 293 ? 17.030 9.616 -18.983 1.00 96.81 293 VAL A CA 1
ATOM 2187 C C . VAL A 1 293 ? 18.440 10.111 -19.281 1.00 96.81 293 VAL A C 1
ATOM 2189 O O . VAL A 1 293 ? 18.630 11.231 -19.748 1.00 96.81 293 VAL A O 1
ATOM 2192 N N . GLU A 1 294 ? 19.436 9.284 -18.978 1.00 92.56 294 GLU A N 1
ATOM 2193 C CA . GLU A 1 294 ? 20.856 9.614 -19.108 1.00 92.56 294 GLU A CA 1
ATOM 2194 C C . GLU A 1 294 ? 21.529 8.547 -19.977 1.00 92.56 294 GLU A C 1
ATOM 2196 O O . GLU A 1 294 ? 21.616 7.387 -19.584 1.00 92.56 294 GLU A O 1
ATOM 2201 N N . GLY A 1 295 ? 21.973 8.904 -21.187 1.00 88.81 295 GLY A N 1
ATOM 2202 C CA . GLY A 1 295 ? 22.659 7.960 -22.083 1.00 88.81 295 GLY A CA 1
ATOM 2203 C C . GLY A 1 295 ? 21.828 6.721 -22.458 1.00 88.81 295 GLY A C 1
ATOM 2204 O O . GLY A 1 295 ? 22.374 5.624 -22.528 1.00 88.81 295 GLY A O 1
ATOM 2205 N N . GLY A 1 296 ? 20.510 6.875 -22.640 1.00 91.38 296 GLY A N 1
ATOM 2206 C CA . GLY A 1 296 ? 19.587 5.767 -22.933 1.00 91.38 296 GLY A CA 1
ATOM 2207 C C . GLY A 1 296 ? 19.241 4.888 -21.723 1.00 91.38 296 GLY A C 1
ATOM 2208 O O . GLY A 1 296 ? 18.608 3.844 -21.878 1.00 91.38 296 GLY A O 1
ATOM 2209 N N . ARG A 1 297 ? 19.647 5.289 -20.511 1.00 96.31 297 ARG A N 1
ATOM 2210 C CA . ARG A 1 297 ? 19.295 4.633 -19.248 1.00 96.31 297 ARG A CA 1
ATOM 2211 C C . ARG A 1 297 ? 18.242 5.441 -18.499 1.00 96.31 297 ARG A C 1
ATOM 2213 O O . ARG A 1 297 ? 18.384 6.647 -18.324 1.00 96.31 297 ARG A O 1
ATOM 2220 N N . LEU A 1 298 ? 17.231 4.749 -17.984 1.00 97.94 298 LEU A N 1
ATOM 2221 C CA . LEU A 1 298 ? 16.214 5.315 -17.105 1.00 97.94 298 LEU A CA 1
ATOM 2222 C C . LEU A 1 298 ? 16.727 5.354 -15.657 1.00 97.94 298 LEU A C 1
ATOM 2224 O O . LEU A 1 298 ? 17.177 4.338 -15.124 1.00 97.94 298 LEU A O 1
ATOM 2228 N N . VAL A 1 299 ? 16.615 6.499 -14.988 1.00 98.12 299 VAL A N 1
ATOM 2229 C CA . VAL A 1 299 ? 16.913 6.652 -13.558 1.00 98.12 299 VAL A CA 1
ATOM 2230 C C . VAL A 1 299 ? 15.704 7.252 -12.852 1.00 98.12 299 VAL A C 1
ATOM 2232 O O . VAL A 1 299 ? 15.268 8.354 -13.174 1.00 98.12 299 VAL A O 1
ATOM 2235 N N . VAL A 1 300 ? 15.167 6.535 -11.866 1.00 97.75 300 VAL A N 1
ATOM 2236 C CA . VAL A 1 300 ? 14.040 6.991 -11.044 1.00 97.75 300 VAL A CA 1
ATOM 2237 C C . VAL A 1 300 ? 14.499 7.131 -9.601 1.00 97.75 300 VAL A C 1
ATOM 2239 O O . VAL A 1 300 ? 14.882 6.143 -8.976 1.00 97.75 300 VAL A O 1
ATOM 2242 N N . ARG A 1 301 ? 14.442 8.350 -9.060 1.00 97.56 301 ARG A N 1
ATOM 2243 C CA . ARG A 1 301 ? 14.836 8.664 -7.679 1.00 97.56 301 ARG A CA 1
ATOM 2244 C C . ARG A 1 301 ? 13.626 9.019 -6.837 1.00 97.56 301 ARG A C 1
ATOM 2246 O O . ARG A 1 301 ? 12.842 9.879 -7.238 1.00 97.56 301 ARG A O 1
ATOM 2253 N N . ARG A 1 302 ? 13.499 8.410 -5.657 1.00 97.19 302 ARG A N 1
ATOM 2254 C CA . ARG A 1 302 ? 12.392 8.660 -4.722 1.00 97.19 302 ARG A CA 1
ATOM 2255 C C . ARG A 1 302 ? 12.873 9.079 -3.344 1.00 97.19 302 ARG A C 1
ATOM 2257 O O . ARG A 1 302 ? 13.900 8.622 -2.850 1.00 97.19 302 ARG A O 1
ATOM 2264 N N . LEU A 1 303 ? 12.073 9.921 -2.697 1.00 97.19 303 LEU A N 1
ATOM 2265 C CA . LEU A 1 303 ? 12.237 10.226 -1.282 1.00 97.19 303 LEU A CA 1
ATOM 2266 C C . LEU A 1 303 ? 11.803 9.020 -0.444 1.00 97.19 303 LEU A C 1
ATOM 2268 O O . LEU A 1 303 ? 10.786 8.392 -0.726 1.00 97.19 303 LEU A O 1
ATOM 2272 N N . ARG A 1 304 ? 12.555 8.695 0.607 1.00 97.12 304 ARG A N 1
ATOM 2273 C CA . ARG A 1 304 ? 12.220 7.621 1.542 1.00 97.12 304 ARG A CA 1
ATOM 2274 C C . ARG A 1 304 ? 11.057 8.057 2.425 1.00 97.12 304 ARG A C 1
ATOM 2276 O O . ARG A 1 304 ? 11.194 9.000 3.199 1.00 97.12 304 ARG A O 1
ATOM 2283 N N . LEU A 1 305 ? 9.949 7.338 2.356 1.00 96.94 305 LEU A N 1
ATOM 2284 C CA . LEU A 1 305 ? 8.785 7.484 3.213 1.00 96.94 305 LEU A CA 1
ATOM 2285 C C . LEU A 1 305 ? 9.031 6.895 4.600 1.00 96.94 305 LEU A C 1
ATOM 2287 O O . LEU A 1 305 ? 9.679 5.862 4.780 1.00 96.94 305 LEU A O 1
ATOM 2291 N N . ASN A 1 306 ? 8.418 7.523 5.596 1.00 97.38 306 ASN A N 1
ATOM 2292 C CA . ASN A 1 306 ? 8.293 6.964 6.930 1.00 97.38 306 ASN A CA 1
ATOM 2293 C C . ASN A 1 306 ? 7.142 5.946 6.965 1.00 97.38 306 ASN A C 1
ATOM 2295 O O . ASN A 1 306 ? 6.028 6.263 7.392 1.00 97.38 306 ASN A O 1
ATOM 2299 N N . ARG A 1 307 ? 7.415 4.712 6.516 1.00 96.62 307 ARG A N 1
ATOM 2300 C CA . ARG A 1 307 ? 6.441 3.602 6.495 1.00 96.62 307 ARG A CA 1
ATOM 2301 C C . ARG A 1 307 ? 5.717 3.432 7.826 1.00 96.62 307 ARG A C 1
ATOM 2303 O O . ARG A 1 307 ? 4.507 3.240 7.828 1.00 96.62 307 ARG A O 1
ATOM 2310 N N . ALA A 1 308 ? 6.437 3.514 8.946 1.00 95.62 308 ALA A N 1
ATOM 2311 C CA . ALA A 1 308 ? 5.846 3.331 10.268 1.00 95.62 308 ALA A CA 1
ATOM 2312 C C . ALA A 1 308 ? 4.767 4.384 10.553 1.00 95.62 308 ALA A C 1
ATOM 2314 O O . ALA A 1 308 ? 3.684 4.035 11.011 1.00 95.62 308 ALA A O 1
ATOM 2315 N N . LEU A 1 309 ? 5.026 5.656 10.233 1.00 96.56 309 LEU A N 1
ATOM 2316 C CA . LEU A 1 309 ? 4.040 6.723 10.404 1.00 96.56 309 LEU A CA 1
ATOM 2317 C C . LEU A 1 309 ? 2.821 6.526 9.491 1.00 96.56 309 LEU A C 1
ATOM 2319 O O . LEU A 1 309 ? 1.696 6.677 9.959 1.00 96.56 309 LEU A O 1
ATOM 2323 N N . VAL A 1 310 ? 3.035 6.151 8.225 1.00 97.81 310 VAL A N 1
ATOM 2324 C CA . VAL A 1 310 ? 1.949 5.911 7.257 1.00 97.81 310 VAL A CA 1
ATOM 2325 C C . VAL A 1 310 ? 1.061 4.751 7.700 1.00 97.81 310 VAL A C 1
ATOM 2327 O O . VAL A 1 310 ? -0.149 4.917 7.841 1.00 97.81 310 VAL A O 1
ATOM 2330 N N . VAL A 1 311 ? 1.658 3.588 7.968 1.00 97.00 311 VAL A N 1
ATOM 2331 C CA . VAL A 1 311 ? 0.917 2.389 8.376 1.00 97.00 311 VAL A CA 1
ATOM 2332 C C . VAL A 1 311 ? 0.198 2.643 9.696 1.00 97.00 311 VAL A C 1
ATOM 2334 O O . VAL A 1 311 ? -1.004 2.421 9.778 1.00 97.00 311 VAL A O 1
ATOM 2337 N N . ASN A 1 312 ? 0.879 3.186 10.708 1.00 96.38 312 ASN A N 1
ATOM 2338 C CA . ASN A 1 312 ? 0.256 3.412 12.011 1.00 96.38 312 ASN A CA 1
ATOM 2339 C C . ASN A 1 312 ? -0.875 4.445 11.948 1.00 96.38 312 ASN A C 1
ATOM 2341 O O . ASN A 1 312 ? -1.876 4.270 12.633 1.00 96.38 312 ASN A O 1
ATOM 2345 N N . ALA A 1 313 ? -0.767 5.481 11.109 1.00 97.00 313 ALA A N 1
ATOM 2346 C CA . ALA A 1 313 ? -1.877 6.401 10.882 1.00 97.00 313 ALA A CA 1
ATOM 2347 C C . ALA A 1 313 ? -3.097 5.677 10.291 1.00 97.00 313 ALA A C 1
ATOM 2349 O O . ALA A 1 313 ? -4.201 5.850 10.800 1.00 97.00 313 ALA A O 1
ATOM 2350 N N . ALA A 1 314 ? -2.907 4.815 9.287 1.00 96.88 314 ALA A N 1
ATOM 2351 C CA . ALA A 1 314 ? -3.996 4.015 8.726 1.00 96.88 314 ALA A CA 1
ATOM 2352 C C . ALA A 1 314 ? -4.615 3.062 9.764 1.00 96.88 314 ALA A C 1
ATOM 2354 O O . ALA A 1 314 ? -5.835 2.973 9.862 1.00 96.88 314 ALA A O 1
ATOM 2355 N N . LEU A 1 315 ? -3.795 2.390 10.579 1.00 95.62 315 LEU A N 1
ATOM 2356 C CA . LEU A 1 315 ? -4.277 1.514 11.653 1.00 95.62 315 LEU A CA 1
ATOM 2357 C C . LEU A 1 315 ? -5.084 2.285 12.713 1.00 95.62 315 LEU A C 1
ATOM 2359 O O . LEU A 1 315 ? -6.116 1.799 13.171 1.00 95.62 315 LEU A O 1
ATOM 2363 N N . SER A 1 316 ? -4.655 3.497 13.080 1.00 95.50 316 SER A N 1
ATOM 2364 C CA . SER A 1 316 ? -5.412 4.374 13.983 1.00 95.50 316 SER A CA 1
ATOM 2365 C C . SER A 1 316 ? -6.763 4.790 13.392 1.00 95.50 316 SER A C 1
ATOM 2367 O O . SER A 1 316 ? -7.739 4.888 14.132 1.00 95.50 316 SER A O 1
ATOM 2369 N N . LEU A 1 317 ? -6.834 5.018 12.077 1.00 96.00 317 LEU A N 1
ATOM 2370 C CA . LEU A 1 317 ? -8.087 5.333 11.384 1.00 96.00 317 LEU A CA 1
ATOM 2371 C C . LEU A 1 317 ? -9.036 4.128 11.341 1.00 96.00 317 LEU A C 1
ATOM 2373 O O . LEU A 1 317 ? -10.224 4.306 11.584 1.00 96.00 317 LEU A O 1
ATOM 2377 N N . ALA A 1 318 ? -8.525 2.913 11.112 1.00 94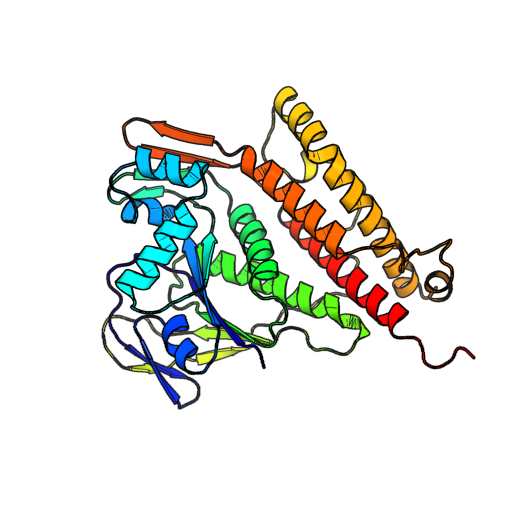.06 318 ALA A N 1
ATOM 2378 C CA . ALA A 1 318 ? -9.334 1.691 11.192 1.00 94.06 318 ALA A CA 1
ATOM 2379 C C . ALA A 1 318 ? -9.958 1.511 12.580 1.00 94.06 318 ALA A C 1
ATOM 2381 O O . ALA A 1 318 ? -11.144 1.231 12.704 1.00 94.06 318 ALA A O 1
ATOM 2382 N N . LEU A 1 319 ? -9.171 1.720 13.636 1.00 92.69 319 LEU A N 1
ATOM 2383 C CA . LEU A 1 319 ? -9.679 1.644 15.003 1.00 92.69 319 LEU A CA 1
ATOM 2384 C C . LEU A 1 319 ? -10.787 2.679 15.265 1.00 92.69 319 LEU A C 1
ATOM 2386 O O . LEU A 1 319 ? -11.800 2.350 15.874 1.00 92.69 319 LEU A O 1
ATOM 2390 N N . LEU A 1 320 ? -10.613 3.917 14.790 1.00 93.38 320 LEU A N 1
ATOM 2391 C CA . LEU A 1 320 ? -11.648 4.951 14.876 1.00 93.38 320 LEU A CA 1
ATOM 2392 C C . LEU A 1 320 ? -12.928 4.551 14.130 1.00 93.38 320 LEU A C 1
ATOM 2394 O O . LEU A 1 320 ? -14.020 4.821 14.619 1.00 93.38 320 LEU A O 1
ATOM 2398 N N . GLU A 1 321 ? -12.806 3.902 12.973 1.00 93.25 321 GLU A N 1
ATOM 2399 C CA . GLU A 1 321 ? -13.952 3.385 12.221 1.00 93.25 321 GLU A CA 1
ATOM 2400 C C . GLU A 1 321 ? -14.739 2.356 13.037 1.00 93.25 321 GLU A C 1
ATOM 2402 O O . GLU A 1 321 ? -15.949 2.516 13.188 1.00 93.25 321 GLU A O 1
ATOM 2407 N N . SER A 1 322 ? -14.049 1.400 13.667 1.00 91.19 322 SER A N 1
ATOM 2408 C CA . SER A 1 322 ? -14.679 0.419 14.562 1.00 91.19 322 SER A CA 1
ATOM 2409 C C . SER A 1 322 ? -15.403 1.079 15.738 1.00 91.19 322 SER A C 1
ATOM 2411 O O . SER A 1 322 ? -16.527 0.697 16.067 1.00 91.19 322 SER A O 1
ATOM 2413 N N . LEU A 1 323 ? -14.787 2.099 16.350 1.00 89.94 323 LEU A N 1
ATOM 2414 C CA . LEU A 1 323 ? -15.368 2.870 17.457 1.00 89.94 323 LEU A CA 1
ATOM 2415 C C . LEU A 1 323 ? -16.630 3.613 17.031 1.00 89.94 323 LEU A C 1
ATOM 2417 O O . LEU A 1 323 ? -17.642 3.576 17.729 1.00 89.94 323 LEU A O 1
ATOM 2421 N N . ARG A 1 324 ? -16.575 4.272 15.873 1.00 90.50 324 ARG A N 1
ATOM 2422 C CA . ARG A 1 324 ? -17.702 5.018 15.320 1.00 90.50 324 ARG A CA 1
ATOM 2423 C C . ARG A 1 324 ? -18.861 4.096 14.962 1.00 90.50 324 ARG A C 1
ATOM 2425 O O . ARG A 1 324 ? -20.004 4.430 15.255 1.00 90.50 324 ARG A O 1
ATOM 2432 N N . GLU A 1 325 ? -18.579 2.959 14.333 1.00 89.19 325 GLU A N 1
ATOM 2433 C CA . GLU A 1 325 ? -19.598 1.972 13.974 1.00 89.19 325 GLU A CA 1
ATOM 2434 C C . GLU A 1 325 ? -20.258 1.378 15.222 1.00 89.19 325 GLU A C 1
ATOM 2436 O O . GLU A 1 325 ? -21.482 1.342 15.298 1.00 89.19 325 GLU A O 1
ATOM 2441 N N . PHE A 1 326 ? -19.467 1.012 16.236 1.00 85.81 326 PHE A N 1
ATOM 2442 C CA . PHE A 1 326 ? -19.986 0.525 17.517 1.00 85.81 326 PHE A CA 1
ATOM 2443 C C . PHE A 1 326 ? -20.907 1.555 18.182 1.00 85.81 326 PHE A C 1
ATOM 2445 O O . PHE A 1 326 ? -22.002 1.220 18.619 1.00 85.81 326 PHE A O 1
ATOM 2452 N N . TYR A 1 327 ? -20.489 2.821 18.204 1.00 83.69 327 TYR A N 1
ATOM 2453 C CA . TYR A 1 327 ? -21.291 3.909 18.757 1.00 83.69 327 TYR A CA 1
ATOM 2454 C C . TYR A 1 327 ? -22.580 4.166 17.952 1.00 83.69 327 TYR A C 1
ATOM 2456 O O . TYR A 1 327 ? -23.628 4.439 18.530 1.00 83.69 327 TYR A O 1
ATOM 2464 N N . SER A 1 328 ? -22.522 4.058 16.620 1.00 82.62 328 SER A N 1
ATOM 2465 C CA . SER A 1 328 ? -23.662 4.335 15.729 1.00 82.62 328 SER A CA 1
ATOM 2466 C C . SER A 1 328 ? -24.698 3.212 15.696 1.00 82.62 328 SER A C 1
ATOM 2468 O O . SER A 1 328 ? -25.869 3.488 15.456 1.00 82.62 328 SER A O 1
ATOM 2470 N N . ALA A 1 329 ? -24.287 1.962 15.933 1.00 77.19 329 ALA A N 1
ATOM 2471 C CA . ALA A 1 329 ? -25.187 0.809 15.980 1.00 77.19 329 ALA A CA 1
ATOM 2472 C C . ALA A 1 329 ? -26.182 0.866 17.154 1.00 77.19 329 ALA A C 1
ATOM 2474 O O . ALA A 1 329 ? -27.150 0.113 17.157 1.00 77.19 329 ALA A O 1
ATOM 2475 N N . GLY A 1 330 ? -25.974 1.784 18.106 1.00 63.41 330 GLY A N 1
ATOM 2476 C CA . GLY A 1 330 ? -26.779 1.900 19.309 1.00 63.41 330 GLY A CA 1
ATOM 2477 C C . GLY A 1 330 ? -26.450 0.771 20.279 1.00 63.41 330 GLY A C 1
ATOM 2478 O O . GLY A 1 330 ? -26.546 -0.412 19.967 1.00 63.41 330 GLY A O 1
ATOM 2479 N N . VAL A 1 331 ? -26.086 1.128 21.503 1.00 53.34 331 VAL A N 1
ATOM 2480 C CA . VAL A 1 331 ? -26.330 0.211 22.615 1.00 53.34 331 VAL A CA 1
ATOM 2481 C C . VAL A 1 331 ? -27.855 0.153 22.724 1.00 53.34 331 VAL A C 1
ATOM 2483 O O . VAL A 1 331 ? -28.462 1.196 22.946 1.00 53.34 331 VAL A O 1
ATOM 2486 N N . GLU A 1 332 ? -28.480 -1.008 22.507 1.00 40.59 332 GLU A N 1
ATOM 2487 C CA . GLU A 1 332 ? -29.939 -1.249 22.604 1.00 40.59 332 GLU A CA 1
ATOM 2488 C C . GLU A 1 332 ? -30.505 -1.023 24.034 1.00 40.59 332 GLU A C 1
ATOM 2490 O O . GLU A 1 332 ? -31.292 -1.812 24.545 1.00 40.59 332 GLU A O 1
ATOM 2495 N N . GLY A 1 333 ? -30.093 0.032 24.740 1.00 42.59 333 GLY A N 1
ATOM 2496 C CA . GLY A 1 333 ? -30.392 0.243 26.156 1.00 42.59 333 GLY A CA 1
ATOM 2497 C C . GLY A 1 333 ? -30.496 1.703 26.587 1.00 42.59 333 GLY A C 1
ATOM 2498 O O . GLY A 1 333 ? -30.287 1.995 27.760 1.00 42.59 333 GLY A O 1
ATOM 2499 N N . THR A 1 334 ? -30.797 2.618 25.668 1.00 40.38 334 THR A N 1
ATOM 2500 C CA . THR A 1 334 ? -31.179 3.999 26.001 1.00 40.38 334 THR A CA 1
ATOM 2501 C C . THR A 1 334 ? -32.552 4.320 25.420 1.00 40.38 334 THR A C 1
ATOM 2503 O O . THR A 1 334 ? -32.655 5.011 24.409 1.00 40.38 334 THR A O 1
ATOM 2506 N N . GLU A 1 335 ? -33.580 3.791 26.080 1.00 36.03 335 GLU A N 1
ATOM 2507 C CA . GLU A 1 335 ? -34.815 4.508 26.424 1.00 36.03 335 GLU A CA 1
ATOM 2508 C C . GLU A 1 335 ? -35.036 4.350 27.933 1.00 36.03 335 GLU A C 1
ATOM 2510 O O . GLU A 1 335 ? -34.810 3.226 28.444 1.00 36.03 335 GLU A O 1
#

Foldseek 3Di:
DAAAEEEEDDALPDQAWAWEQEPNDTFIFSDPRQRCVVVVYAREYAYELLNLLVQDLFLVVSLVCVLVVVSLVSVQVSCCVSGVDHHHYDYFYDAAWDHHSFIEGEAADLLLRLLSLLLVCCVVQPPAQEYEYECLVVVDSNSVSNLSSVQLQQLLQCLLQVVVPDNGHWYWYWHWDHCNHYYYIYTDIHTRYDDHDLDQLDPDLPDAQCLQFPDDDDPVRSVVSRVQLVVLSVQLSVLLVLLVQCSVCVVVVVNVLVVPCVRHVLVPRDLVSNSVSLVSSSVSQANPWDWDQDPRYTYIHGTYGPSSVSSSSSSSSSNSNNSSVSVVVDPPPDD

Sequence (335 aa):
MKRAVVGVLGRLDGYAEAVYEVEGREHRGRLLPLALAAEGAEPLLVAPESLAVLAYGSAEEAAEALERGGLSGALSAKVKSVFGARATVIVAQGLGSYRGSFEAVFENHFDNVVAHLFLDLLGALGGLEELVLDVSTGLNVYVAALMEAARALIVYSKLRCALQGCAGVGARIAAVPPVLGGGRYSVSLYEFTSKAFFEFPLKSLAFKPTHFVLSPLGDEAKAELAEELKEPVGRLKRILAEARLAFNALKYNVPLALYHEEVVNLKGADPAAGLEALRAIVAGVERRKRVLVEGGRLVVRRLRLNRALVVNAALSLALLESLREFYSAGVEGTE

Radius of gyration: 21.76 Å; chains: 1; bounding box: 58×57×58 Å

Secondary structure (DSSP, 8-state):
--EEEEEE---SS----EEEEETTEEEEESSHHHHHHTTT-EEEEEEEGGGHHHH-SSHHHHHHHHHHTTHHHHHHHHHHHHHSS--EEEEEPP-EEEESSSEEEEE--HHHHHHHHHHHHHHHTTT-SEEEEE-TTTTSHHHHHHHHHHHHHHHHHHHHTTTTT----EEEEEE-----SSEEEEEEEEE---PPPSS-S-S-S---GGGGB-S---HHHHHHHHHHTHHHHHHHHHHHHHHHHHHHHHHTT-GGGGG-TTT--TTT--HHHHHHHHHHHHHHHHTT-EEEEETTEEEEE-PPB-HHHHHHHHHHHHHHHHHHHHHHT--TT--